Protein AF-0000000074981502 (afdb_homodimer)

Foldseek 3Di:
DAQDVVLVVLLVVCVVCVVVVHFDDLVSQVVSVVSVVCVLAPVVQQKDKDFDPPPPDDDQFWTKIWMFHHDPPDDTQTQEIETEEEQVLPDPVSVVVRVVVQLVVVLVSLVVDVQFKHKYWYYYSQKIFIWMAGSVPRVPDDTHTQGPIDGGCNDPVNVVSVSVVSVVVSVSNVVD/DAQDVVLVVLLVVCVVCVVVVHFPDPVSVVVSVVSVVCVLAPVVQQKDKDFDPPPPDDDQFWTKIWMFHHDPPDDTDTAEIETEEEQVLPDPVSVVVRVVVQLVVVLVSLVVDVQFKHKYWYYYSQKIFIWMAGSVPRVPDDTGTQGPIDGGCNDPVNVVSVSVVSVVSSVSNVVD

Solvent-accessible surface area (backbone atoms only — not comparable to full-atom values): 18872 Å² total; per-residue (Å²): 132,75,75,55,66,32,56,54,21,46,52,52,31,47,51,52,36,44,69,65,71,36,74,65,49,73,43,56,58,35,17,46,49,46,48,53,51,45,67,79,41,33,49,91,78,20,29,38,52,16,58,38,77,67,78,65,78,86,70,94,65,58,52,31,33,38,32,24,43,49,44,71,85,39,82,68,48,64,43,34,40,32,37,36,45,56,52,91,44,66,41,73,65,41,51,52,51,51,50,50,54,52,48,52,52,50,55,54,45,43,75,74,44,86,57,54,54,38,34,37,38,41,31,32,51,47,27,32,32,33,31,38,40,42,46,79,61,44,88,79,45,77,65,47,72,75,38,69,81,39,77,42,58,82,39,66,66,40,43,53,56,50,48,56,54,47,52,53,50,50,57,52,52,74,71,108,133,75,75,57,67,32,56,54,22,46,53,53,30,48,52,51,35,44,69,65,71,36,75,66,50,75,44,55,58,34,16,46,51,47,49,52,50,43,67,79,42,34,49,91,76,21,29,38,53,16,58,39,74,67,78,66,80,88,69,94,67,59,52,31,32,37,33,23,42,48,43,72,84,38,81,68,48,65,41,34,42,33,38,34,43,56,53,92,45,67,42,72,66,42,52,52,51,51,51,50,53,52,48,52,54,50,52,53,45,43,75,75,47,87,56,53,55,37,34,37,37,42,31,30,50,47,27,32,32,33,31,36,42,42,46,80,60,44,88,79,44,75,65,46,73,75,37,68,80,40,77,42,57,83,40,66,67,40,42,52,57,50,48,55,54,45,52,54,49,50,56,54,51,74,71,108

Sequence (352 aa):
MPYPPAILSMAQNMALVEGLNSDPHENEYAMIWNSILTHHFPLHENYGVAPQISKLSSGKDPVIYTVAKVWPGRKEQTFLVAGFKKASEETKMGKESLKRVLREIIEHLFETTDVTKIYGLGGIGLCWTVFRMEKANFRAHEPEILIPWKSNITSARAFNDLSEVVEDMHDLAGQLMPYPPAILSMAQNMALVEGLNSDPHENEYAMIWNSILTHHFPLHENYGVAPQISKLSSGKDPVIYTVAKVWPGRKEQTFLVAGFKKASEETKMGKESLKRVLREIIEHLFETTDVTKIYGLGGIGLCWTVFRMEKANFRAHEPEILIPWKSNITSARAFNDLSEVVEDMHDLAGQL

Structure (mmCIF, N/CA/C/O backbone):
data_AF-0000000074981502-model_v1
#
loop_
_entity.id
_entity.type
_entity.pdbx_description
1 polymer 'Uncharacterized protein'
#
loop_
_atom_site.group_PDB
_atom_site.id
_atom_site.type_symbol
_atom_site.label_atom_id
_atom_site.label_alt_id
_atom_site.label_comp_id
_atom_site.label_asym_id
_atom_site.label_entity_id
_atom_site.label_seq_id
_atom_site.pdbx_PDB_ins_code
_atom_site.Cartn_x
_atom_site.Cartn_y
_atom_site.Cartn_z
_atom_site.occupancy
_atom_site.B_iso_or_equiv
_atom_site.auth_seq_id
_atom_site.auth_comp_id
_atom_site.auth_asym_id
_atom_site.auth_atom_id
_atom_site.pdbx_PDB_model_num
ATOM 1 N N . MET A 1 1 ? 9.141 -0.214 -20.922 1 62.91 1 MET A N 1
ATOM 2 C CA . MET A 1 1 ? 9.75 1.037 -20.484 1 62.91 1 MET A CA 1
ATOM 3 C C . MET A 1 1 ? 10.234 0.936 -19.047 1 62.91 1 MET A C 1
ATOM 5 O O . MET A 1 1 ? 9.695 0.151 -18.266 1 62.91 1 MET A O 1
ATOM 9 N N . PRO A 1 2 ? 11.375 1.667 -18.672 1 84.75 2 PRO A N 1
ATOM 10 C CA . PRO A 1 2 ? 11.992 1.763 -17.344 1 84.75 2 PRO A CA 1
ATOM 11 C C . PRO A 1 2 ? 11.023 2.271 -16.281 1 84.75 2 PRO A C 1
ATOM 13 O O . PRO A 1 2 ? 9.961 2.803 -16.625 1 84.75 2 PRO A O 1
ATOM 16 N N . TYR A 1 3 ? 11.203 1.835 -15.102 1 92.31 3 TYR A N 1
ATOM 17 C CA . TYR A 1 3 ? 10.438 2.332 -13.961 1 92.31 3 TYR A CA 1
ATOM 18 C C . TYR A 1 3 ? 10.375 3.855 -13.977 1 92.31 3 TYR A C 1
ATOM 20 O O . TYR A 1 3 ? 11.289 4.52 -14.461 1 92.31 3 TYR A O 1
ATOM 28 N N . PRO A 1 4 ? 9.211 4.402 -13.594 1 92.31 4 PRO A N 1
ATOM 29 C CA . PRO A 1 4 ? 9.164 5.852 -13.375 1 92.31 4 PRO A CA 1
ATOM 30 C C . PRO A 1 4 ? 10.312 6.352 -12.5 1 92.31 4 PRO A C 1
ATOM 32 O O . PRO A 1 4 ? 10.805 5.617 -11.641 1 92.31 4 PRO A O 1
ATOM 35 N N . PRO A 1 5 ? 10.711 7.594 -12.68 1 92.19 5 PRO A N 1
ATOM 36 C CA . PRO A 1 5 ? 11.828 8.164 -11.922 1 92.19 5 PRO A CA 1
ATOM 37 C C . PRO A 1 5 ? 11.641 8.055 -10.414 1 92.19 5 PRO A C 1
ATOM 39 O O . PRO A 1 5 ? 12.609 7.879 -9.672 1 92.19 5 PRO A O 1
ATOM 42 N N . ALA A 1 6 ? 10.445 8.141 -9.969 1 92.5 6 ALA A N 1
ATOM 43 C CA . ALA A 1 6 ? 10.172 8.086 -8.539 1 92.5 6 ALA A CA 1
ATOM 44 C C . ALA A 1 6 ? 10.68 6.773 -7.938 1 92.5 6 ALA A C 1
ATOM 46 O O . ALA A 1 6 ? 11.289 6.766 -6.867 1 92.5 6 ALA A O 1
ATOM 47 N N . ILE A 1 7 ? 10.438 5.652 -8.625 1 94.69 7 ILE A N 1
ATOM 48 C CA . ILE A 1 7 ? 10.852 4.344 -8.141 1 94.69 7 ILE A CA 1
ATOM 49 C C . ILE A 1 7 ? 12.375 4.266 -8.117 1 94.69 7 ILE A C 1
ATOM 51 O O . ILE A 1 7 ? 12.969 3.766 -7.152 1 94.69 7 ILE A O 1
ATOM 55 N N . LEU A 1 8 ? 12.977 4.773 -9.156 1 93.5 8 LEU A N 1
ATOM 56 C CA . LEU A 1 8 ? 14.438 4.781 -9.227 1 93.5 8 LEU A CA 1
ATOM 57 C C . LEU A 1 8 ? 15.031 5.637 -8.109 1 93.5 8 LEU A C 1
ATOM 59 O O . LEU A 1 8 ? 16.031 5.254 -7.496 1 93.5 8 LEU A O 1
ATOM 63 N N . SER A 1 9 ? 14.422 6.734 -7.867 1 92.5 9 SER A N 1
ATOM 64 C CA . SER A 1 9 ? 14.867 7.605 -6.785 1 92.5 9 SER A CA 1
ATOM 65 C C . SER A 1 9 ? 14.727 6.918 -5.43 1 92.5 9 SER A C 1
ATOM 67 O O . SER A 1 9 ? 15.609 7.027 -4.582 1 92.5 9 SER A O 1
ATOM 69 N N . MET A 1 10 ? 13.625 6.246 -5.176 1 91.38 10 MET A N 1
ATOM 70 C CA . MET A 1 10 ? 13.422 5.508 -3.934 1 91.38 10 MET A CA 1
ATOM 71 C C . MET A 1 10 ? 14.539 4.484 -3.725 1 91.38 10 MET A C 1
ATOM 73 O O . MET A 1 10 ? 15.062 4.348 -2.615 1 91.38 10 MET A O 1
ATOM 77 N N . ALA A 1 11 ? 14.836 3.801 -4.777 1 89.88 11 ALA A N 1
ATOM 78 C CA . ALA A 1 11 ? 15.891 2.797 -4.711 1 89.88 11 ALA A CA 1
ATOM 79 C C . ALA A 1 11 ? 17.234 3.438 -4.367 1 89.88 11 ALA A C 1
ATOM 81 O O . ALA A 1 11 ? 17.984 2.916 -3.537 1 89.88 11 ALA A O 1
ATOM 82 N N . GLN A 1 12 ? 17.5 4.488 -5.039 1 87.88 12 GLN A N 1
ATOM 83 C CA . GLN A 1 12 ? 18.734 5.219 -4.781 1 87.88 12 GLN A CA 1
ATOM 84 C C . GLN A 1 12 ? 18.812 5.695 -3.334 1 87.88 12 GLN A C 1
ATOM 86 O O . GLN A 1 12 ? 19.844 5.574 -2.684 1 87.88 12 GLN A O 1
ATOM 91 N N . ASN A 1 13 ? 17.719 6.254 -2.859 1 85.44 13 ASN A N 1
ATOM 92 C CA . ASN A 1 13 ? 17.656 6.754 -1.49 1 85.44 13 ASN A CA 1
ATOM 93 C C . ASN A 1 13 ? 17.828 5.629 -0.473 1 85.44 13 ASN A C 1
ATOM 95 O O . ASN A 1 13 ? 18.453 5.82 0.572 1 85.44 13 ASN A O 1
ATOM 99 N N . MET A 1 14 ? 17.234 4.496 -0.782 1 82.38 14 MET A N 1
ATOM 100 C CA . MET A 1 14 ? 17.375 3.334 0.088 1 82.38 14 MET A CA 1
ATOM 101 C C . MET A 1 14 ? 18.844 2.912 0.203 1 82.38 14 MET A C 1
ATOM 103 O O . MET A 1 14 ? 19.312 2.568 1.29 1 82.38 14 MET A O 1
ATOM 107 N N . ALA A 1 15 ? 19.469 2.924 -0.886 1 76.06 15 ALA A N 1
ATOM 108 C CA . ALA A 1 15 ? 20.891 2.561 -0.91 1 76.06 15 ALA A CA 1
ATOM 109 C C . ALA A 1 15 ? 21.719 3.533 -0.078 1 76.06 15 ALA A C 1
ATOM 111 O O . ALA A 1 15 ? 22.672 3.129 0.587 1 76.06 15 ALA A O 1
ATOM 112 N N . LEU A 1 16 ? 21.344 4.719 -0.16 1 73.06 16 LEU A N 1
ATOM 113 C CA . LEU A 1 16 ? 22.047 5.746 0.596 1 73.06 16 LEU A CA 1
ATOM 114 C C . LEU A 1 16 ? 21.875 5.539 2.096 1 73.06 16 LEU A C 1
ATOM 116 O O . LEU A 1 16 ? 22.828 5.672 2.865 1 73.06 16 LEU A O 1
ATOM 120 N N . VAL A 1 17 ? 20.656 5.234 2.436 1 67.5 17 VAL A N 1
ATOM 121 C CA . VAL A 1 17 ? 20.359 5.031 3.85 1 67.5 17 VAL A CA 1
ATOM 122 C C . VAL A 1 17 ? 21.062 3.773 4.355 1 67.5 17 VAL A C 1
ATOM 124 O O . VAL A 1 17 ? 21.625 3.764 5.457 1 67.5 17 VAL A O 1
ATOM 127 N N . GLU A 1 18 ? 20.969 2.764 3.604 1 65.94 18 GLU A N 1
ATOM 128 C CA . GLU A 1 18 ? 21.656 1.521 3.959 1 65.94 18 GLU A CA 1
ATOM 129 C C . GLU A 1 18 ? 23.156 1.73 4.074 1 65.94 18 GLU A C 1
ATOM 131 O O . GLU A 1 18 ? 23.812 1.136 4.938 1 65.94 18 GLU A O 1
ATOM 136 N N . GLY A 1 19 ? 23.641 2.525 3.178 1 59.31 19 GLY A N 1
ATOM 137 C CA . GLY A 1 19 ? 25.062 2.826 3.213 1 59.31 19 GLY A CA 1
ATOM 138 C C . GLY A 1 19 ? 25.484 3.576 4.465 1 59.31 19 GLY A C 1
ATOM 139 O O . GLY A 1 19 ? 26.641 3.484 4.891 1 59.31 19 GLY A O 1
ATOM 140 N N . LEU A 1 20 ? 24.594 4.316 4.918 1 55.66 20 LEU A N 1
ATOM 141 C CA . LEU A 1 20 ? 24.922 5.07 6.125 1 55.66 20 LEU A CA 1
ATOM 142 C C . LEU A 1 20 ? 24.688 4.227 7.375 1 55.66 20 LEU A C 1
ATOM 144 O O . LEU A 1 20 ? 24.688 4.75 8.492 1 55.66 20 LEU A O 1
ATOM 148 N N . ASN A 1 21 ? 24.672 3.016 7.105 1 51.22 21 ASN A N 1
ATOM 149 C CA . ASN A 1 21 ? 24.5 2.031 8.172 1 51.22 21 ASN A CA 1
ATOM 150 C C . ASN A 1 21 ? 23.219 2.281 8.977 1 51.22 21 ASN A C 1
ATOM 152 O O . ASN A 1 21 ? 23.203 2.07 10.188 1 51.22 21 ASN A O 1
ATOM 156 N N . SER A 1 22 ? 22.469 3.043 8.289 1 55.28 22 SER A N 1
ATOM 157 C CA . SER A 1 22 ? 21.172 3.193 8.93 1 55.28 22 SER A CA 1
ATOM 158 C C . SER A 1 22 ? 20.141 2.219 8.344 1 55.28 22 SER A C 1
ATOM 160 O O . SER A 1 22 ? 20.188 1.908 7.152 1 55.28 22 SER A O 1
ATOM 162 N N . ASP A 1 23 ? 19.719 1.315 9.109 1 55.53 23 ASP A N 1
ATOM 163 C CA . ASP A 1 23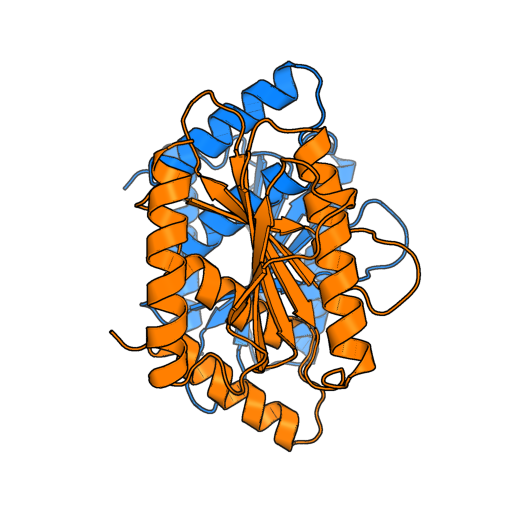 ? 18.703 0.36 8.672 1 55.53 23 ASP A CA 1
ATOM 164 C C . ASP A 1 23 ? 17.469 1.078 8.133 1 55.53 23 ASP A C 1
ATOM 166 O O . ASP A 1 23 ? 16.859 1.876 8.836 1 55.53 23 ASP A O 1
ATOM 170 N N . PRO A 1 24 ? 17.531 0.958 6.703 1 54 24 PRO A N 1
ATOM 171 C CA . PRO A 1 24 ? 16.266 1.547 6.266 1 54 24 PRO A CA 1
ATOM 172 C C . PRO A 1 24 ? 15.07 1.044 7.078 1 54 24 PRO A C 1
ATOM 174 O O . PRO A 1 24 ? 15.031 -0.13 7.457 1 54 24 PRO A O 1
ATOM 177 N N . HIS A 1 25 ? 14.281 1.953 7.473 1 61.28 25 HIS A N 1
ATOM 178 C CA . HIS A 1 25 ? 13.062 1.618 8.211 1 61.28 25 HIS A CA 1
ATOM 179 C C . HIS A 1 25 ? 12.094 0.829 7.336 1 61.28 25 HIS A C 1
ATOM 181 O O . HIS A 1 25 ? 12.18 0.872 6.105 1 61.28 25 HIS A O 1
ATOM 187 N N . GLU A 1 26 ? 11.5 -0.14 7.867 1 63 26 GLU A N 1
ATOM 188 C CA . GLU A 1 26 ? 10.445 -0.939 7.254 1 63 26 GLU A CA 1
ATOM 189 C C . GLU A 1 26 ? 9.602 -0.1 6.301 1 63 26 GLU A C 1
ATOM 191 O O . GLU A 1 26 ? 9.188 -0.581 5.242 1 63 26 GLU A O 1
ATOM 196 N N . ASN A 1 27 ? 9.719 1.207 6.504 1 65.5 27 ASN A N 1
ATOM 197 C CA . ASN A 1 27 ? 8.875 2.102 5.723 1 65.5 27 ASN A CA 1
ATOM 198 C C . ASN A 1 27 ? 9.422 2.316 4.316 1 65.5 27 ASN A C 1
ATOM 200 O O . ASN A 1 27 ? 8.664 2.385 3.35 1 65.5 27 ASN A O 1
ATOM 204 N N . GLU A 1 28 ? 10.742 2.293 4.215 1 72.12 28 GLU A N 1
ATOM 205 C CA . GLU A 1 28 ? 11.352 2.592 2.922 1 72.12 28 GLU A CA 1
ATOM 206 C C . GLU A 1 28 ? 11.156 1.439 1.941 1 72.12 28 GLU A C 1
ATOM 208 O O . GLU A 1 28 ? 10.812 1.658 0.779 1 72.12 28 GLU A O 1
ATOM 213 N N . TYR A 1 29 ? 11.289 0.277 2.486 1 78.5 29 TYR A N 1
ATOM 214 C CA . TYR A 1 29 ? 11.117 -0.846 1.572 1 78.5 29 TYR A CA 1
ATOM 215 C C . TYR A 1 29 ? 9.641 -1.043 1.226 1 78.5 29 TYR A C 1
ATOM 217 O O . TYR A 1 29 ? 9.305 -1.388 0.091 1 78.5 29 TYR A O 1
ATOM 225 N N . ALA A 1 30 ? 8.797 -0.767 2.131 1 84.75 30 ALA A N 1
ATOM 226 C CA . ALA A 1 30 ? 7.371 -0.888 1.853 1 84.75 30 ALA A CA 1
ATOM 227 C C . ALA A 1 30 ? 6.934 0.11 0.785 1 84.75 30 ALA A C 1
ATOM 229 O O . ALA A 1 30 ? 6.098 -0.207 -0.065 1 84.75 30 ALA A O 1
ATOM 230 N N . MET A 1 31 ? 7.555 1.243 0.792 1 90.31 31 MET A N 1
ATOM 231 C CA . MET A 1 31 ? 7.207 2.291 -0.165 1 90.31 31 MET A CA 1
ATOM 232 C C . MET A 1 31 ? 7.59 1.881 -1.582 1 90.31 31 MET A C 1
ATOM 234 O O . MET A 1 31 ? 6.781 1.992 -2.506 1 90.31 31 MET A O 1
ATOM 238 N N . ILE A 1 32 ? 8.82 1.416 -1.726 1 91.62 32 ILE A N 1
ATOM 239 C CA . ILE A 1 32 ? 9.297 1.067 -3.061 1 91.62 32 ILE A CA 1
ATOM 240 C C . ILE A 1 32 ? 8.5 -0.116 -3.6 1 91.62 32 ILE A C 1
ATOM 242 O O . ILE A 1 32 ? 8.125 -0.136 -4.773 1 91.62 32 ILE A O 1
ATOM 246 N N . TRP A 1 33 ? 8.172 -1.038 -2.799 1 92.62 33 TRP A N 1
ATOM 247 C CA . TRP A 1 33 ? 7.469 -2.229 -3.268 1 92.62 33 TRP A CA 1
ATOM 248 C C . TRP A 1 33 ? 6.004 -1.919 -3.564 1 92.62 33 TRP A C 1
ATOM 250 O O . TRP A 1 33 ? 5.438 -2.432 -4.531 1 92.62 33 TRP A O 1
ATOM 260 N N . ASN A 1 34 ? 5.348 -1.1 -2.721 1 94 34 ASN A N 1
ATOM 261 C CA . ASN A 1 34 ? 4.02 -0.618 -3.084 1 94 34 ASN A CA 1
ATOM 262 C C . ASN A 1 34 ? 4.031 0.092 -4.434 1 94 34 ASN A C 1
ATOM 264 O O . ASN A 1 34 ? 3.121 -0.094 -5.246 1 94 34 ASN A O 1
ATOM 268 N N . SER A 1 35 ? 5.043 0.872 -4.668 1 95.81 35 SER A N 1
ATOM 269 C CA . SER A 1 35 ? 5.191 1.615 -5.914 1 95.81 35 SER A CA 1
ATOM 270 C C . SER A 1 35 ? 5.363 0.674 -7.102 1 95.81 35 SER A C 1
ATOM 272 O O . SER A 1 35 ? 4.742 0.867 -8.148 1 95.81 35 SER A O 1
ATOM 274 N N . ILE A 1 36 ? 6.191 -0.318 -6.918 1 96.5 36 ILE A N 1
ATOM 275 C CA . ILE A 1 36 ? 6.438 -1.287 -7.977 1 96.5 36 ILE A CA 1
ATOM 276 C C . ILE A 1 36 ? 5.148 -2.033 -8.305 1 96.5 36 ILE A C 1
ATOM 278 O O . ILE A 1 36 ? 4.785 -2.178 -9.477 1 96.5 36 ILE A O 1
ATOM 282 N N . LEU A 1 37 ? 4.438 -2.475 -7.305 1 96.88 37 LEU A N 1
ATOM 283 C CA . LEU A 1 37 ? 3.205 -3.229 -7.508 1 96.88 37 LEU A CA 1
ATOM 284 C C . LEU A 1 37 ? 2.145 -2.363 -8.18 1 96.88 37 LEU A C 1
ATOM 286 O O . LEU A 1 37 ? 1.497 -2.799 -9.141 1 96.88 37 LEU A O 1
ATOM 290 N N . THR A 1 38 ? 2 -1.142 -7.742 1 96.38 38 THR A N 1
ATOM 291 C CA . THR A 1 38 ? 0.961 -0.28 -8.297 1 96.38 38 THR A CA 1
ATOM 292 C C . THR A 1 38 ? 1.33 0.175 -9.703 1 96.38 38 THR A C 1
ATOM 294 O O . THR A 1 38 ? 0.456 0.537 -10.492 1 96.38 38 THR A O 1
ATOM 297 N N . HIS A 1 39 ? 2.611 0.191 -10.016 1 96.81 39 HIS A N 1
ATOM 298 C CA . HIS A 1 39 ? 3.051 0.485 -11.367 1 96.81 39 HIS A CA 1
ATOM 299 C C . HIS A 1 39 ? 2.67 -0.639 -12.328 1 96.81 39 HIS A C 1
ATOM 301 O O . HIS A 1 39 ? 2.143 -0.383 -13.414 1 96.81 39 HIS A O 1
ATOM 307 N N . HIS A 1 40 ? 2.906 -1.854 -11.898 1 97.5 40 HIS A N 1
ATOM 308 C CA . HIS A 1 40 ? 2.67 -3.006 -12.758 1 97.5 40 HIS A CA 1
ATOM 309 C C . HIS A 1 40 ? 1.196 -3.396 -12.766 1 97.5 40 HIS A C 1
ATOM 311 O O . HIS A 1 40 ? 0.722 -4.031 -13.711 1 97.5 40 HIS A O 1
ATOM 317 N N . PHE A 1 41 ? 0.436 -3.059 -11.734 1 97.06 41 PHE A N 1
ATOM 318 C CA . PHE A 1 41 ? -0.979 -3.379 -11.586 1 97.06 41 PHE A CA 1
ATOM 319 C C . PHE A 1 41 ? -1.787 -2.131 -11.258 1 97.06 41 PHE A C 1
ATOM 321 O O . PHE A 1 41 ? -2.252 -1.969 -10.125 1 97.06 41 PHE A O 1
ATOM 328 N N . PRO A 1 42 ? -1.987 -1.322 -12.234 1 95.62 42 PRO A N 1
ATOM 329 C CA . PRO A 1 42 ? -2.557 0.007 -12 1 95.62 42 PRO A CA 1
ATOM 330 C C . PRO A 1 42 ? -4.074 -0.024 -11.82 1 95.62 42 PRO A C 1
ATOM 332 O O . PRO A 1 42 ? -4.738 -0.94 -12.305 1 95.62 42 PRO A O 1
ATOM 335 N N . LEU A 1 43 ? -4.582 0.962 -11.242 1 93.5 43 LEU A N 1
ATOM 336 C CA . LEU A 1 43 ? -5.996 1.123 -10.93 1 93.5 43 LEU A CA 1
ATOM 337 C C . LEU A 1 43 ? -6.828 1.199 -12.203 1 93.5 43 LEU A C 1
ATOM 339 O O . LEU A 1 43 ? -7.941 0.671 -12.258 1 93.5 43 LEU A O 1
ATOM 343 N N . HIS A 1 44 ? -6.289 1.885 -13.188 1 92.88 44 HIS A N 1
ATOM 344 C CA . HIS A 1 44 ? -7.074 2.102 -14.398 1 92.88 44 HIS A CA 1
ATOM 345 C C . HIS A 1 44 ? -7.289 0.795 -15.156 1 92.88 44 HIS A C 1
ATOM 347 O O . HIS A 1 44 ? -8.117 0.728 -16.062 1 92.88 44 HIS A O 1
ATOM 353 N N . GLU A 1 45 ? -6.547 -0.225 -14.852 1 94.5 45 GLU A N 1
ATOM 354 C CA . GLU A 1 45 ? -6.762 -1.556 -15.414 1 94.5 45 GLU A CA 1
ATOM 355 C C . GLU A 1 45 ? -7.523 -2.449 -14.438 1 94.5 45 GLU A C 1
ATOM 357 O O . GLU A 1 45 ? -7.52 -3.674 -14.578 1 94.5 45 GLU A O 1
ATOM 362 N N . ASN A 1 46 ? -8.086 -1.877 -13.344 1 94.12 46 ASN A N 1
ATOM 363 C CA . ASN A 1 46 ? -8.984 -2.514 -12.391 1 94.12 46 ASN A CA 1
ATOM 364 C C . ASN A 1 46 ? -8.242 -3.471 -11.461 1 94.12 46 ASN A C 1
ATOM 366 O O . ASN A 1 46 ? -8.727 -4.566 -11.172 1 94.12 46 ASN A O 1
ATOM 370 N N . TYR A 1 47 ? -7.074 -3.064 -11.102 1 95.81 47 TYR A N 1
ATOM 371 C CA . TYR A 1 47 ? -6.355 -3.836 -10.094 1 95.81 47 TYR A CA 1
ATOM 372 C C . TYR A 1 47 ? -6.426 -3.154 -8.734 1 95.81 47 TYR A C 1
ATOM 374 O O . TYR A 1 47 ? -6.59 -1.935 -8.648 1 95.81 47 TYR A O 1
ATOM 382 N N . GLY A 1 48 ? -6.414 -3.965 -7.719 1 94.06 48 GLY A N 1
ATOM 383 C CA . GLY A 1 48 ? -6.25 -3.516 -6.348 1 94.06 48 GLY A CA 1
ATOM 384 C C . GLY A 1 48 ? -5.031 -4.113 -5.664 1 94.06 48 GLY A C 1
ATOM 385 O O . GLY A 1 48 ? -4.75 -5.301 -5.82 1 94.06 48 GLY A O 1
ATOM 386 N N . VAL A 1 49 ? -4.25 -3.248 -5.004 1 94.81 49 VAL A N 1
ATOM 387 C CA . VAL A 1 49 ? -3.1 -3.654 -4.207 1 94.81 49 VAL A CA 1
ATOM 388 C C . VAL A 1 49 ? -3.391 -3.422 -2.725 1 94.81 49 VAL A C 1
ATOM 390 O O . VAL A 1 49 ? -3.738 -2.309 -2.322 1 94.81 49 VAL A O 1
ATOM 393 N N . ALA A 1 50 ? -3.223 -4.512 -1.915 1 89.25 50 ALA A N 1
ATOM 394 C CA . ALA A 1 50 ? -3.59 -4.402 -0.506 1 89.25 50 ALA A CA 1
ATOM 395 C C . ALA A 1 50 ? -2.457 -4.887 0.395 1 89.25 50 ALA A C 1
ATOM 397 O O . ALA A 1 50 ? -2.062 -6.055 0.335 1 89.25 50 ALA A O 1
ATOM 398 N N . PRO A 1 51 ? -1.953 -3.959 1.228 1 82.81 51 PRO A N 1
ATOM 399 C CA . PRO A 1 51 ? -1.07 -4.477 2.277 1 82.81 51 PRO A CA 1
ATOM 400 C C . PRO A 1 51 ? -1.815 -5.309 3.318 1 82.81 51 PRO A C 1
ATOM 402 O O . PRO A 1 51 ? -2.955 -4.988 3.668 1 82.81 51 PRO A O 1
ATOM 405 N N . GLN A 1 52 ? -1.388 -6.586 3.455 1 71.06 52 GLN A N 1
ATOM 406 C CA . GLN A 1 52 ? -1.955 -7.426 4.504 1 71.06 52 GLN A CA 1
ATOM 407 C C . GLN A 1 52 ? -1.133 -7.34 5.785 1 71.06 52 GLN A C 1
ATOM 409 O O . GLN A 1 52 ? 0.098 -7.41 5.746 1 71.06 52 GLN A O 1
ATOM 414 N N . ILE A 1 53 ? -1.499 -6.551 6.688 1 51.12 53 ILE A N 1
ATOM 415 C CA . ILE A 1 53 ? -0.722 -6.465 7.918 1 51.12 53 ILE A CA 1
ATOM 416 C C . ILE A 1 53 ? -0.886 -7.754 8.719 1 51.12 53 ILE A C 1
ATOM 418 O O . ILE A 1 53 ? -1.97 -8.031 9.242 1 51.12 53 ILE A O 1
ATOM 422 N N . SER A 1 54 ? -0.592 -8.781 8.109 1 45.94 54 SER A N 1
ATOM 423 C CA . SER A 1 54 ? -0.767 -10.039 8.836 1 45.94 54 SER A CA 1
ATOM 424 C C . SER A 1 54 ? -0.105 -9.984 10.203 1 45.94 54 SER A C 1
ATOM 426 O O . SER A 1 54 ? 0.979 -9.422 10.352 1 45.94 54 SER A O 1
ATOM 428 N N . LYS A 1 55 ? -0.999 -9.977 11.312 1 44.78 55 LYS A N 1
ATOM 429 C CA . LYS A 1 55 ? -0.489 -10.32 12.641 1 44.78 55 LYS A CA 1
ATOM 430 C C . LYS A 1 55 ? 0.355 -11.594 12.586 1 44.78 55 LYS A C 1
ATOM 432 O O . LYS A 1 55 ? -0.099 -12.664 12.992 1 44.78 55 LYS A O 1
ATOM 437 N N . LEU A 1 56 ? 0.754 -12.055 11.492 1 39.16 56 LEU A N 1
ATOM 438 C CA . LEU A 1 56 ? 1.445 -13.312 11.766 1 39.16 56 LEU A CA 1
ATOM 439 C C . LEU A 1 56 ? 2.342 -13.18 12.992 1 39.16 56 LEU A C 1
ATOM 441 O O . LEU A 1 56 ? 2.947 -12.133 13.219 1 39.16 56 LEU A O 1
ATOM 445 N N . SER A 1 57 ? 2.043 -13.906 14.039 1 36.25 57 SER A N 1
ATOM 446 C CA . SER A 1 57 ? 2.5 -14.031 15.422 1 36.25 57 SER A CA 1
ATOM 447 C C . SER A 1 57 ? 3.91 -13.477 15.594 1 36.25 57 SER A C 1
ATOM 449 O O . SER A 1 57 ? 4.156 -12.656 16.484 1 36.25 57 SER A O 1
ATOM 451 N N . SER A 1 58 ? 4.863 -14.43 15.68 1 40.41 58 SER A N 1
ATOM 452 C CA . SER A 1 58 ? 6.027 -14.438 16.562 1 40.41 58 SER A CA 1
ATOM 453 C C . SER A 1 58 ? 6.996 -13.32 16.203 1 40.41 58 SER A C 1
ATOM 455 O O . SER A 1 58 ? 7.738 -12.836 17.062 1 40.41 58 SER A O 1
ATOM 457 N N . GLY A 1 59 ? 8.008 -13.547 15.18 1 42.69 59 GLY A N 1
ATOM 458 C CA . GLY A 1 59 ? 9.273 -12.961 14.789 1 42.69 59 GLY A CA 1
ATOM 459 C C . GLY A 1 59 ? 9.133 -11.828 13.789 1 42.69 59 GLY A C 1
ATOM 460 O O . GLY A 1 59 ? 8.023 -11.344 13.555 1 42.69 59 GLY A O 1
ATOM 461 N N . LYS A 1 60 ? 10.18 -11.328 13.18 1 55.53 60 LYS A N 1
ATOM 462 C CA . LYS A 1 60 ? 10.352 -10.281 12.18 1 55.53 60 LYS A CA 1
ATOM 463 C C . LYS A 1 60 ? 9.484 -10.539 10.953 1 55.53 60 LYS A C 1
ATOM 465 O O . LYS A 1 60 ? 9.953 -11.125 9.969 1 55.53 60 LYS A O 1
ATOM 470 N N . ASP A 1 61 ? 8.117 -10.5 10.914 1 70.06 61 ASP A N 1
ATOM 471 C CA . ASP A 1 61 ? 7.211 -10.922 9.852 1 70.06 61 ASP A CA 1
ATOM 472 C C . ASP A 1 61 ? 7.293 -9.969 8.656 1 70.06 61 ASP A C 1
ATOM 474 O O . ASP A 1 61 ? 7.551 -8.773 8.82 1 70.06 61 ASP A O 1
ATOM 478 N N . PRO A 1 62 ? 7.391 -10.656 7.43 1 77.56 62 PRO A N 1
ATOM 479 C CA . PRO A 1 62 ? 7.426 -9.852 6.207 1 77.56 62 PRO A CA 1
ATOM 480 C C . PRO A 1 62 ? 6.184 -8.977 6.035 1 77.56 62 PRO A C 1
ATOM 482 O O . PRO A 1 62 ? 5.141 -9.258 6.637 1 77.56 62 PRO A O 1
ATOM 485 N N . VAL A 1 63 ? 6.383 -7.898 5.402 1 82.44 63 VAL A N 1
ATOM 486 C CA . VAL A 1 63 ? 5.23 -7.133 4.93 1 82.44 63 VAL A CA 1
ATOM 487 C C . VAL A 1 63 ? 4.574 -7.859 3.76 1 82.44 63 VAL A C 1
ATOM 489 O O . VAL A 1 63 ? 5.242 -8.211 2.785 1 82.44 63 VAL A O 1
ATOM 492 N N . ILE A 1 64 ? 3.305 -8.086 3.906 1 88.5 64 ILE A N 1
ATOM 493 C CA . ILE A 1 64 ? 2.607 -8.875 2.895 1 88.5 64 ILE A CA 1
ATOM 494 C C . ILE A 1 64 ? 1.655 -7.977 2.107 1 88.5 64 ILE A C 1
ATOM 496 O O . ILE A 1 64 ? 0.963 -7.137 2.688 1 88.5 64 ILE A O 1
ATOM 500 N N . TYR A 1 65 ? 1.672 -8.156 0.773 1 91.56 65 TYR A N 1
ATOM 501 C CA . TYR A 1 65 ? 0.698 -7.543 -0.124 1 91.56 65 TYR A CA 1
ATOM 502 C C . TYR A 1 65 ? -0.078 -8.602 -0.892 1 91.56 65 TYR A C 1
ATOM 504 O O . TYR A 1 65 ? 0.464 -9.664 -1.223 1 91.56 65 TYR A O 1
ATOM 512 N N . THR A 1 66 ? -1.292 -8.281 -1.158 1 93.06 66 THR A N 1
ATOM 513 C CA . THR A 1 66 ? -2.061 -9.039 -2.141 1 93.06 66 THR A CA 1
ATOM 514 C C . THR A 1 66 ? -2.477 -8.148 -3.307 1 93.06 66 THR A C 1
ATOM 516 O O . THR A 1 66 ? -2.727 -6.953 -3.123 1 93.06 66 THR A O 1
ATOM 519 N N . VAL A 1 67 ? -2.445 -8.711 -4.453 1 95.56 67 VAL A N 1
ATOM 520 C CA . VAL A 1 67 ? -2.93 -8.039 -5.652 1 95.56 67 VAL A CA 1
ATOM 521 C C . VAL A 1 67 ? -4.117 -8.805 -6.23 1 95.56 67 VAL A C 1
ATOM 523 O O . VAL A 1 67 ? -4.062 -10.023 -6.379 1 95.56 67 VAL A O 1
ATOM 526 N N . ALA A 1 68 ? -5.164 -8.102 -6.523 1 93.88 68 ALA A N 1
ATOM 527 C CA . ALA A 1 68 ? -6.391 -8.719 -7.031 1 93.88 68 ALA A CA 1
ATOM 528 C C . ALA A 1 68 ? -6.957 -7.926 -8.203 1 93.88 68 ALA A C 1
ATOM 530 O O . ALA A 1 68 ? -6.691 -6.73 -8.344 1 93.88 68 ALA A O 1
ATOM 531 N N . LYS A 1 69 ? -7.648 -8.617 -9.047 1 93.06 69 LYS A N 1
ATOM 532 C CA . LYS A 1 69 ? -8.5 -7.961 -10.039 1 93.06 69 LYS A CA 1
ATOM 533 C C . LYS A 1 69 ? -9.836 -7.551 -9.43 1 93.06 69 LYS A C 1
ATOM 535 O O . LYS A 1 69 ? -10.438 -8.312 -8.664 1 93.06 69 LYS A O 1
ATOM 540 N N . VAL A 1 70 ? -10.219 -6.379 -9.703 1 91.19 70 VAL A N 1
ATOM 541 C CA . VAL A 1 70 ? -11.43 -5.844 -9.086 1 91.19 70 VAL A CA 1
ATOM 542 C C . VAL A 1 70 ? -12.547 -5.777 -10.125 1 91.19 70 VAL A C 1
ATOM 544 O O . VAL A 1 70 ? -12.375 -5.188 -11.195 1 91.19 70 VAL A O 1
ATOM 547 N N . TRP A 1 71 ? -13.609 -6.453 -9.867 1 87.81 71 TRP A N 1
ATOM 548 C CA . TRP A 1 71 ? -14.82 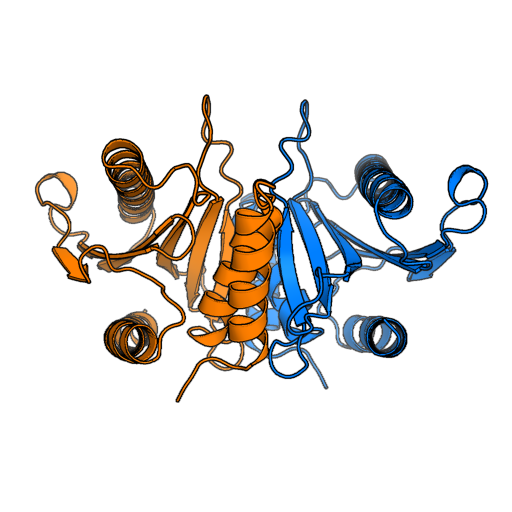-6.402 -10.68 1 87.81 71 TRP A CA 1
ATOM 549 C C . TRP A 1 71 ? -16.016 -5.969 -9.844 1 87.81 71 TRP A C 1
ATOM 551 O O . TRP A 1 71 ? -16.156 -6.367 -8.688 1 87.81 71 TRP A O 1
ATOM 561 N N . PRO A 1 72 ? -16.812 -5.16 -10.484 1 86.06 72 PRO A N 1
ATOM 562 C CA . PRO A 1 72 ? -18.016 -4.773 -9.727 1 86.06 72 PRO A CA 1
ATOM 563 C C . PRO A 1 72 ? -18.875 -5.973 -9.336 1 86.06 72 PRO A C 1
ATOM 565 O O . PRO A 1 72 ? -19.125 -6.852 -10.164 1 86.06 72 PRO A O 1
ATOM 568 N N . GLY A 1 73 ? -19.281 -5.984 -8.086 1 81.62 73 GLY A N 1
ATOM 569 C CA . GLY A 1 73 ? -20.234 -6.973 -7.621 1 81.62 73 GLY A CA 1
ATOM 570 C C . GLY A 1 73 ? -19.625 -8.336 -7.367 1 81.62 73 GLY A C 1
ATOM 571 O O . GLY A 1 73 ? -20.328 -9.312 -7.145 1 81.62 73 GLY A O 1
ATOM 572 N N . ARG A 1 74 ? -18.359 -8.43 -7.527 1 78.06 74 ARG A N 1
ATOM 573 C CA . ARG A 1 74 ? -17.672 -9.703 -7.301 1 78.06 74 ARG A CA 1
ATOM 574 C C . ARG A 1 74 ? -16.609 -9.555 -6.227 1 78.06 74 ARG A C 1
ATOM 576 O O . ARG A 1 74 ? -15.984 -8.5 -6.094 1 78.06 74 ARG A O 1
ATOM 583 N N . LYS A 1 75 ? -16.484 -10.609 -5.508 1 77.31 75 LYS A N 1
ATOM 584 C CA . LYS A 1 75 ? -15.383 -10.625 -4.547 1 77.31 75 LYS A CA 1
ATOM 585 C C . LYS A 1 75 ? -14.039 -10.555 -5.258 1 77.31 75 LYS A C 1
ATOM 587 O O . LYS A 1 75 ? -13.836 -11.188 -6.293 1 77.31 75 LYS A O 1
ATOM 592 N N . GLU A 1 76 ? -13.203 -9.797 -4.703 1 81.12 76 GLU A N 1
ATOM 593 C CA . GLU A 1 76 ? -11.859 -9.656 -5.273 1 81.12 76 GLU A CA 1
ATOM 594 C C . GLU A 1 76 ? -11.125 -10.992 -5.289 1 81.12 76 GLU A C 1
ATOM 596 O O . GLU A 1 76 ? -11.172 -11.742 -4.312 1 81.12 76 GLU A O 1
ATOM 601 N N . GLN A 1 77 ? -10.531 -11.281 -6.383 1 85.31 77 GLN A N 1
ATOM 602 C CA . GLN A 1 77 ? -9.773 -12.516 -6.531 1 85.31 77 GLN A CA 1
ATOM 603 C C . GLN A 1 77 ? -8.273 -12.25 -6.543 1 85.31 77 GLN A C 1
ATOM 605 O O . GLN A 1 77 ? -7.738 -11.719 -7.516 1 85.31 77 GLN A O 1
ATOM 610 N N . THR A 1 78 ? -7.668 -12.688 -5.543 1 92.12 78 THR A N 1
ATOM 611 C CA . THR A 1 78 ? -6.227 -12.5 -5.41 1 92.12 78 THR A CA 1
ATOM 612 C C . THR A 1 78 ? -5.473 -13.453 -6.332 1 92.12 78 THR A C 1
ATOM 614 O O . THR A 1 78 ? -5.742 -14.656 -6.348 1 92.12 78 THR A O 1
ATOM 617 N N . PHE A 1 79 ? -4.594 -12.906 -7.168 1 96.06 79 PHE A N 1
ATOM 618 C CA . PHE A 1 79 ? -3.832 -13.766 -8.062 1 96.06 79 PHE A CA 1
ATOM 619 C C . PHE A 1 79 ? -2.336 -13.602 -7.824 1 96.06 79 PHE A C 1
ATOM 621 O O . PHE A 1 79 ? -1.525 -14.328 -8.414 1 96.06 79 PHE A O 1
ATOM 628 N N . LEU A 1 80 ? -1.94 -12.656 -6.996 1 97.12 80 LEU A N 1
ATOM 629 C CA . LEU A 1 80 ? -0.55 -12.414 -6.625 1 97.12 80 LEU A CA 1
ATOM 630 C C . LEU A 1 80 ? -0.428 -12.117 -5.133 1 97.12 80 LEU A C 1
ATOM 632 O O . LEU A 1 80 ? -1.164 -11.281 -4.602 1 97.12 80 LEU A O 1
ATOM 636 N N . VAL A 1 81 ? 0.418 -12.781 -4.453 1 95.81 81 VAL A N 1
ATOM 637 C CA . VAL A 1 81 ? 0.835 -12.492 -3.086 1 95.81 81 VAL A CA 1
ATOM 638 C C . VAL A 1 81 ? 2.305 -12.086 -3.068 1 95.81 81 VAL A C 1
ATOM 640 O O . VAL A 1 81 ? 3.162 -12.797 -3.596 1 95.81 81 VAL A O 1
ATOM 643 N N . ALA A 1 82 ? 2.559 -10.945 -2.527 1 95.69 82 ALA A N 1
ATOM 644 C CA . ALA A 1 82 ? 3.922 -10.43 -2.457 1 95.69 82 ALA A CA 1
ATOM 645 C C . ALA A 1 82 ? 4.359 -10.227 -1.008 1 95.69 82 ALA A C 1
ATOM 647 O O . ALA A 1 82 ? 3.572 -9.773 -0.175 1 95.69 82 ALA A O 1
ATOM 648 N N . GLY A 1 83 ? 5.523 -10.594 -0.697 1 92.56 83 GLY A N 1
ATOM 649 C CA . GLY A 1 83 ? 6.109 -10.414 0.622 1 92.56 83 GLY A CA 1
ATOM 650 C C . GLY A 1 83 ? 7.492 -9.797 0.58 1 92.56 83 GLY A C 1
ATOM 651 O O . GLY A 1 83 ? 8.297 -10.109 -0.302 1 92.56 83 GLY A O 1
ATOM 652 N N . PHE A 1 84 ? 7.715 -8.953 1.557 1 90.19 84 PHE A N 1
ATOM 653 C CA . PHE A 1 84 ? 8.961 -8.203 1.501 1 90.19 84 PHE A CA 1
ATOM 654 C C . PHE A 1 84 ? 9.609 -8.125 2.881 1 90.19 84 PHE A C 1
ATOM 656 O O . PHE A 1 84 ? 8.914 -7.984 3.889 1 90.19 84 PHE A O 1
ATOM 663 N N . LYS A 1 85 ? 10.867 -8.164 2.924 1 87 85 LYS A N 1
ATOM 664 C CA . LYS A 1 85 ? 11.688 -8.016 4.121 1 87 85 LYS A CA 1
ATOM 665 C C . LYS A 1 85 ? 12.773 -6.965 3.916 1 87 85 LYS A C 1
ATOM 667 O O . LYS A 1 85 ? 13.039 -6.547 2.785 1 87 85 LYS A O 1
ATOM 672 N N . LYS A 1 86 ? 13.383 -6.617 4.984 1 84.19 86 LYS A N 1
ATOM 673 C CA . LYS A 1 86 ? 14.461 -5.637 4.93 1 84.19 86 LYS A CA 1
ATOM 674 C C . LYS A 1 86 ? 15.734 -6.258 4.363 1 84.19 86 LYS A C 1
ATOM 676 O O . LYS A 1 86 ? 15.914 -7.477 4.418 1 84.19 86 LYS A O 1
ATOM 681 N N . ALA A 1 87 ? 16.625 -5.418 3.959 1 85.56 87 ALA A N 1
ATOM 682 C CA . ALA A 1 87 ? 17.859 -5.848 3.305 1 85.56 87 ALA A CA 1
ATOM 683 C C . ALA A 1 87 ? 18.734 -6.664 4.254 1 85.56 87 ALA A C 1
ATOM 685 O O . ALA A 1 87 ? 19.438 -7.578 3.826 1 85.56 87 ALA A O 1
ATOM 686 N N . SER A 1 88 ? 18.672 -6.371 5.516 1 84.06 88 SER A N 1
ATOM 687 C CA . SER A 1 88 ? 19.5 -7.055 6.508 1 84.06 88 SER A CA 1
ATOM 688 C C . SER A 1 88 ? 19.109 -8.523 6.621 1 84.06 88 SER A C 1
ATOM 690 O O . SER A 1 88 ? 19.875 -9.328 7.168 1 84.06 88 SER A O 1
ATOM 692 N N . GLU A 1 89 ? 18 -8.859 6.02 1 87.94 89 GLU A N 1
ATOM 693 C CA . GLU A 1 89 ? 17.531 -10.242 6.098 1 87.94 89 GLU A CA 1
ATOM 694 C C . GLU A 1 89 ? 17.844 -11.008 4.816 1 87.94 89 GLU A C 1
ATOM 696 O O . GLU A 1 89 ? 17.344 -12.117 4.609 1 87.94 89 GLU A O 1
ATOM 701 N N . GLU A 1 90 ? 18.656 -10.414 4.023 1 89.75 90 GLU A N 1
ATOM 702 C CA . GLU A 1 90 ? 19.031 -11.086 2.783 1 89.75 90 GLU A CA 1
ATOM 703 C C . GLU A 1 90 ? 20.031 -12.211 3.047 1 89.75 90 GLU A C 1
ATOM 705 O O . GLU A 1 90 ? 21.219 -12.062 2.768 1 89.75 90 GLU A O 1
ATOM 710 N N . THR A 1 91 ? 19.656 -13.266 3.582 1 93.69 91 THR A N 1
ATOM 711 C CA . THR A 1 91 ? 20.375 -14.508 3.854 1 93.69 91 THR A CA 1
ATOM 712 C C . THR A 1 91 ? 19.625 -15.703 3.277 1 93.69 91 THR A C 1
ATOM 714 O O . THR A 1 91 ? 18.484 -15.578 2.855 1 93.69 91 THR A O 1
ATOM 717 N N . LYS A 1 92 ? 20.344 -16.766 3.242 1 95 92 LYS A N 1
ATOM 718 C CA . LYS A 1 92 ? 19.688 -17.984 2.795 1 95 92 LYS A CA 1
ATOM 719 C C . LYS A 1 92 ? 18.453 -18.281 3.646 1 95 92 LYS A C 1
ATOM 721 O O . LYS A 1 92 ? 17.406 -18.625 3.117 1 95 92 LYS A O 1
ATOM 726 N N . MET A 1 93 ? 18.625 -18.109 4.898 1 94.44 93 MET A N 1
ATOM 727 C CA . MET A 1 93 ? 17.531 -18.375 5.828 1 94.44 93 MET A CA 1
ATOM 728 C C . MET A 1 93 ? 16.391 -17.391 5.625 1 94.44 93 MET A C 1
ATOM 730 O O . MET A 1 93 ? 15.219 -17.766 5.699 1 94.44 93 MET A O 1
ATOM 734 N N . GLY A 1 94 ? 16.75 -16.109 5.387 1 93.5 94 GLY A N 1
ATOM 735 C CA . GLY A 1 94 ? 15.727 -15.102 5.117 1 93.5 94 GLY A CA 1
ATOM 736 C C . GLY A 1 94 ? 14.922 -15.391 3.865 1 93.5 94 GLY A C 1
ATOM 737 O O . GLY A 1 94 ? 13.695 -15.242 3.861 1 93.5 94 GLY A O 1
ATOM 738 N N . LYS A 1 95 ? 15.586 -15.859 2.904 1 96 95 LYS A N 1
ATOM 739 C CA . LYS A 1 95 ? 14.945 -16.188 1.634 1 96 95 LYS A CA 1
ATOM 740 C C . LYS A 1 95 ? 14.016 -17.391 1.781 1 96 95 LYS A C 1
ATOM 742 O O . LYS A 1 95 ? 12.883 -17.359 1.295 1 96 95 LYS A O 1
ATOM 747 N N . GLU A 1 96 ? 14.477 -18.359 2.465 1 94.75 96 GLU A N 1
ATOM 748 C CA . GLU A 1 96 ? 13.664 -19.562 2.682 1 94.75 96 GLU A CA 1
ATOM 749 C C . GLU A 1 96 ? 12.438 -19.25 3.537 1 94.75 96 GLU A C 1
ATOM 751 O O . GLU A 1 96 ? 11.344 -19.734 3.252 1 94.75 96 GLU A O 1
ATOM 756 N N . SER A 1 97 ? 12.688 -18.484 4.543 1 93.56 97 SER A N 1
ATOM 757 C CA . SER A 1 97 ? 11.586 -18.109 5.426 1 93.56 97 SER A CA 1
ATOM 758 C C . SER A 1 97 ? 10.516 -17.312 4.672 1 93.56 97 SER A C 1
ATOM 760 O O . SER A 1 97 ? 9.32 -17.562 4.852 1 93.56 97 SER A O 1
ATOM 762 N N . LEU A 1 98 ? 10.961 -16.375 3.854 1 94.06 98 LEU A N 1
ATOM 763 C CA . LEU A 1 98 ? 10.016 -15.57 3.088 1 94.06 98 LEU A CA 1
ATOM 764 C C . LEU A 1 98 ? 9.211 -16.438 2.129 1 94.06 98 LEU A C 1
ATOM 766 O O . LEU A 1 98 ? 7.988 -16.328 2.055 1 94.06 98 LEU A O 1
ATOM 770 N N . LYS A 1 99 ? 9.844 -17.312 1.451 1 94.69 99 LYS A N 1
ATOM 771 C CA . LYS A 1 99 ? 9.156 -18.203 0.52 1 94.69 99 LYS A CA 1
ATOM 772 C C . LYS A 1 99 ? 8.141 -19.078 1.245 1 94.69 99 LYS A C 1
ATOM 774 O O . LYS A 1 99 ? 7.035 -19.297 0.747 1 94.69 99 LYS A O 1
ATOM 779 N N . ARG A 1 100 ? 8.531 -19.547 2.352 1 93.38 100 ARG A N 1
ATOM 780 C CA . ARG A 1 100 ? 7.641 -20.391 3.141 1 93.38 100 ARG A CA 1
ATOM 781 C C . ARG A 1 100 ? 6.371 -19.641 3.529 1 93.38 100 ARG A C 1
ATOM 783 O O . ARG A 1 100 ? 5.266 -20.172 3.396 1 93.38 100 ARG A O 1
ATOM 790 N N . VAL A 1 101 ? 6.559 -18.438 4.016 1 92.12 101 VAL A N 1
ATOM 791 C CA . VAL A 1 101 ? 5.418 -17.625 4.438 1 92.12 101 VAL A CA 1
ATOM 792 C C . VAL A 1 101 ? 4.492 -17.391 3.246 1 92.12 101 VAL A C 1
ATOM 794 O O . VAL A 1 101 ? 3.273 -17.547 3.359 1 92.12 101 VAL A O 1
ATOM 797 N N . LEU A 1 102 ? 5.07 -17.062 2.102 1 94.31 102 LEU A N 1
ATOM 798 C CA . LEU A 1 102 ? 4.273 -16.797 0.91 1 94.31 102 LEU A CA 1
ATOM 799 C C . LEU A 1 102 ? 3.52 -18.062 0.475 1 94.31 102 LEU A C 1
ATOM 801 O O . LEU A 1 102 ? 2.342 -17.984 0.119 1 94.31 102 LEU A O 1
ATOM 805 N N . ARG A 1 103 ? 4.18 -19.141 0.556 1 94.38 103 ARG A N 1
ATOM 806 C CA . ARG A 1 103 ? 3.551 -20.406 0.197 1 94.38 103 ARG A CA 1
ATOM 807 C C . ARG A 1 103 ? 2.357 -20.688 1.1 1 94.38 103 ARG A C 1
ATOM 809 O O . ARG A 1 103 ? 1.29 -21.078 0.621 1 94.38 103 ARG A O 1
ATOM 816 N N . GLU A 1 104 ? 2.557 -20.516 2.336 1 92.19 104 GLU A N 1
ATOM 817 C CA . GLU A 1 104 ? 1.493 -20.781 3.301 1 92.19 104 GLU A CA 1
ATOM 818 C C . GLU A 1 104 ? 0.275 -19.906 3.029 1 92.19 104 GLU A C 1
ATOM 820 O O . GLU A 1 104 ? -0.863 -20.375 3.09 1 92.19 104 GLU A O 1
ATOM 825 N N . ILE A 1 105 ? 0.509 -18.703 2.756 1 91.38 105 ILE A N 1
ATOM 826 C CA . ILE A 1 105 ? -0.585 -17.781 2.473 1 91.38 105 ILE A CA 1
ATOM 827 C C . ILE A 1 105 ? -1.312 -18.219 1.202 1 91.38 105 ILE A C 1
ATOM 829 O O . ILE A 1 105 ? -2.545 -18.234 1.159 1 91.38 105 ILE A O 1
ATOM 833 N N . ILE A 1 106 ? -0.58 -18.594 0.214 1 93.94 106 ILE A N 1
ATOM 834 C CA . ILE A 1 106 ? -1.165 -18.984 -1.061 1 93.94 106 ILE A CA 1
ATOM 835 C C . ILE A 1 106 ? -1.968 -20.281 -0.877 1 93.94 106 ILE A C 1
ATOM 837 O O . ILE A 1 106 ? -3.064 -20.422 -1.425 1 93.94 106 ILE A O 1
ATOM 841 N N . GLU A 1 107 ? -1.451 -21.156 -0.09 1 93.31 107 GLU A N 1
ATOM 842 C CA . GLU A 1 107 ? -2.172 -22.391 0.194 1 93.31 107 GLU A CA 1
ATOM 843 C C . GLU A 1 107 ? -3.514 -22.109 0.861 1 93.31 107 GLU A C 1
ATOM 845 O O . GLU A 1 107 ? -4.527 -22.719 0.516 1 93.31 107 GLU A O 1
ATOM 850 N N . HIS A 1 108 ? -3.469 -21.203 1.759 1 90.06 108 HIS A N 1
ATOM 851 C CA . HIS A 1 108 ? -4.711 -20.812 2.42 1 90.06 108 HIS A CA 1
ATOM 852 C C . HIS A 1 108 ? -5.695 -20.203 1.429 1 90.06 108 HIS A C 1
ATOM 854 O O . HIS A 1 108 ? -6.898 -20.469 1.497 1 90.06 108 HIS A O 1
ATOM 860 N N . LEU A 1 109 ? -5.215 -19.453 0.528 1 89.38 109 LEU A N 1
ATOM 861 C CA . LEU A 1 109 ? -6.066 -18.828 -0.481 1 89.38 109 LEU A CA 1
ATOM 862 C C . LEU A 1 109 ? -6.68 -19.891 -1.398 1 89.38 109 LEU A C 1
ATOM 864 O O . LEU A 1 109 ? -7.848 -19.766 -1.785 1 89.38 109 LEU A O 1
ATOM 868 N N . PHE A 1 110 ? -5.918 -20.859 -1.703 1 91.31 110 PHE A N 1
ATOM 869 C CA . PHE A 1 110 ? -6.434 -21.938 -2.539 1 91.31 110 PHE A CA 1
ATOM 870 C C . PHE A 1 110 ? -7.605 -22.641 -1.859 1 91.31 110 PHE A C 1
ATOM 872 O O . PHE A 1 110 ? -8.516 -23.125 -2.531 1 91.31 110 PHE A O 1
ATOM 879 N N . GLU A 1 111 ? -7.617 -22.656 -0.602 1 88.94 111 GLU A N 1
ATOM 880 C CA . GLU A 1 111 ? -8.672 -23.328 0.154 1 88.94 111 GLU A CA 1
ATOM 881 C C . GLU A 1 111 ? -9.938 -22.484 0.203 1 88.94 111 GLU A C 1
ATOM 883 O O . GLU A 1 111 ? -11.039 -23.031 0.363 1 88.94 111 GLU A O 1
ATOM 888 N N . THR A 1 112 ? -9.781 -21.188 -0.021 1 82.81 112 THR A N 1
ATOM 889 C CA . THR A 1 112 ? -10.906 -20.312 0.265 1 82.81 112 THR A CA 1
ATOM 890 C C . THR A 1 112 ? -11.391 -19.625 -1.007 1 82.81 112 THR A C 1
ATOM 892 O O . THR A 1 112 ? -12.391 -18.906 -0.987 1 82.81 112 THR A O 1
ATOM 895 N N . THR A 1 113 ? -10.672 -19.844 -2.062 1 83.94 113 THR A N 1
ATOM 896 C CA . THR A 1 113 ? -11.055 -19.188 -3.312 1 83.94 113 THR A CA 1
ATOM 897 C C . THR A 1 113 ? -11.055 -20.188 -4.465 1 83.94 113 THR A C 1
ATOM 899 O O . THR A 1 113 ? -10.602 -21.328 -4.309 1 83.94 113 THR A O 1
ATOM 902 N N . ASP A 1 114 ? -11.516 -19.734 -5.652 1 85.12 114 ASP A N 1
ATOM 903 C CA . ASP A 1 114 ? -11.617 -20.609 -6.805 1 85.12 114 ASP A CA 1
ATOM 904 C C . ASP A 1 114 ? -10.484 -20.359 -7.789 1 85.12 114 ASP A C 1
ATOM 906 O O . ASP A 1 114 ? -10.438 -20.969 -8.867 1 85.12 114 ASP A O 1
ATOM 910 N N . VAL A 1 115 ? -9.602 -19.562 -7.379 1 88.94 115 VAL A N 1
ATOM 911 C CA . VAL A 1 115 ? -8.469 -19.281 -8.258 1 88.94 115 VAL A CA 1
ATOM 912 C C . VAL A 1 115 ? -7.578 -20.516 -8.367 1 88.94 115 VAL A C 1
ATOM 914 O O . VAL A 1 115 ? -7.309 -21.188 -7.367 1 88.94 115 VAL A O 1
ATOM 917 N N . THR A 1 116 ? -7.094 -20.828 -9.562 1 92.5 116 THR A N 1
ATOM 918 C CA . THR A 1 116 ? -6.387 -22.078 -9.781 1 92.5 116 THR A CA 1
ATOM 919 C C . THR A 1 116 ? -4.879 -21.844 -9.812 1 92.5 116 THR A C 1
ATOM 921 O O . THR A 1 116 ? -4.098 -22.797 -9.711 1 92.5 116 THR A O 1
ATOM 924 N N . LYS A 1 117 ? -4.488 -20.625 -10.055 1 95.44 117 LYS A N 1
ATOM 925 C CA . LYS A 1 117 ? -3.08 -20.25 -10.102 1 95.44 117 LYS A CA 1
ATOM 926 C C . LYS A 1 117 ? -2.832 -18.953 -9.328 1 95.44 117 LYS A C 1
ATOM 928 O O . LYS A 1 117 ? -3.59 -18 -9.453 1 95.44 117 LYS A O 1
ATOM 933 N N . ILE A 1 118 ? -1.825 -18.969 -8.5 1 96.44 118 ILE A N 1
ATOM 934 C CA . ILE A 1 118 ? -1.44 -17.766 -7.773 1 96.44 118 ILE A CA 1
ATOM 935 C C . ILE A 1 118 ? 0.073 -17.562 -7.855 1 96.44 118 ILE A C 1
ATOM 937 O O . ILE A 1 118 ? 0.833 -18.531 -7.734 1 96.44 118 ILE A O 1
ATOM 941 N N . TYR A 1 119 ? 0.483 -16.391 -8.125 1 97.94 119 TYR A N 1
ATOM 942 C CA . TYR A 1 119 ? 1.897 -16.031 -8.18 1 97.94 119 TYR A CA 1
ATOM 943 C C . TYR A 1 119 ? 2.395 -15.555 -6.82 1 97.94 119 TYR A C 1
ATOM 945 O O . TYR A 1 119 ? 1.639 -14.945 -6.059 1 97.94 119 TYR A O 1
ATOM 953 N N . GLY A 1 120 ? 3.611 -15.852 -6.52 1 97.69 120 GLY A N 1
ATOM 954 C CA . GLY A 1 120 ? 4.328 -15.297 -5.383 1 97.69 120 GLY A CA 1
ATOM 955 C C . GLY A 1 120 ? 5.496 -14.422 -5.785 1 97.69 120 GLY A C 1
ATOM 956 O O . GLY A 1 120 ? 6.281 -14.781 -6.668 1 97.69 120 GLY A O 1
ATOM 957 N N . LEU A 1 121 ? 5.559 -13.266 -5.266 1 98 121 LEU A N 1
ATOM 958 C CA . LEU A 1 121 ? 6.68 -12.344 -5.438 1 98 121 LEU A CA 1
ATOM 959 C C . LEU A 1 121 ? 7.359 -12.062 -4.102 1 98 121 LEU A C 1
ATOM 961 O O . LEU A 1 121 ? 6.719 -11.57 -3.17 1 98 121 LEU A O 1
ATOM 965 N N . GLY A 1 122 ? 8.609 -12.406 -3.969 1 96.31 122 GLY A N 1
ATOM 966 C CA . GLY A 1 122 ? 9.383 -12.148 -2.762 1 96.31 122 GLY A CA 1
ATOM 967 C C . GLY A 1 122 ? 10.477 -11.117 -2.961 1 96.31 122 GLY A C 1
ATOM 968 O O . GLY A 1 122 ? 11.203 -11.156 -3.955 1 96.31 122 GLY A O 1
ATOM 969 N N . GLY A 1 123 ? 10.5 -10.203 -2.035 1 94.12 123 GLY A N 1
ATOM 970 C CA . GLY A 1 123 ? 11.547 -9.195 -2.045 1 94.12 123 GLY A CA 1
ATOM 971 C C . GLY A 1 123 ? 12.266 -9.062 -0.712 1 94.12 123 GLY A C 1
ATOM 972 O O . GLY A 1 123 ? 11.617 -9.031 0.34 1 94.12 123 GLY A O 1
ATOM 973 N N . ILE A 1 124 ? 13.547 -9.047 -0.723 1 91.62 124 ILE A N 1
ATOM 974 C CA . ILE A 1 124 ? 14.391 -8.703 0.419 1 91.62 124 ILE A CA 1
ATOM 975 C C . ILE A 1 124 ? 15.336 -7.57 0.038 1 91.62 124 ILE A C 1
ATOM 977 O O . ILE A 1 124 ? 16.266 -7.766 -0.751 1 91.62 124 ILE A O 1
ATOM 981 N N . GLY A 1 125 ? 15.047 -6.402 0.673 1 87.44 125 GLY A N 1
ATOM 982 C CA . GLY A 1 125 ? 15.695 -5.246 0.078 1 87.44 125 GLY A CA 1
ATOM 983 C C . GLY A 1 125 ? 15.336 -5.047 -1.384 1 87.44 125 GLY A C 1
ATOM 984 O O . GLY A 1 125 ? 14.164 -4.934 -1.732 1 87.44 125 GLY A O 1
ATOM 985 N N . LEU A 1 126 ? 16.359 -5.102 -2.242 1 91.38 126 LEU A N 1
ATOM 986 C CA . LEU A 1 126 ? 16.109 -4.965 -3.674 1 91.38 126 LEU A CA 1
ATOM 987 C C . LEU A 1 126 ? 16.234 -6.312 -4.375 1 91.38 126 LEU A C 1
ATOM 989 O O . LEU A 1 126 ? 15.992 -6.414 -5.582 1 91.38 126 LEU A O 1
ATOM 993 N N . CYS A 1 127 ? 16.578 -7.355 -3.629 1 94.62 127 CYS A N 1
ATOM 994 C CA . CYS A 1 127 ? 16.594 -8.711 -4.156 1 94.62 127 CYS A CA 1
ATOM 995 C C . CYS A 1 127 ? 15.18 -9.258 -4.305 1 94.62 127 CYS A C 1
ATOM 997 O O . CYS A 1 127 ? 14.305 -8.93 -3.506 1 94.62 127 CYS A O 1
ATOM 999 N N . TRP A 1 128 ? 15.039 -10.086 -5.316 1 96.94 128 TRP A N 1
ATOM 1000 C CA . TRP A 1 128 ? 13.656 -10.469 -5.562 1 96.94 128 TRP A CA 1
ATOM 1001 C C . TRP A 1 128 ? 13.578 -11.812 -6.281 1 96.94 128 TRP A C 1
ATOM 1003 O O . TRP A 1 128 ? 14.578 -12.289 -6.828 1 96.94 128 TRP A O 1
ATOM 1013 N N . THR A 1 129 ? 12.445 -12.445 -6.199 1 98.5 129 THR A N 1
ATOM 1014 C CA . THR A 1 129 ? 12.133 -13.711 -6.855 1 98.5 129 THR A CA 1
ATOM 1015 C C . THR A 1 129 ? 10.648 -13.789 -7.191 1 98.5 129 THR A C 1
ATOM 1017 O O . THR A 1 129 ? 9.836 -13.078 -6.598 1 98.5 129 THR A O 1
ATOM 1020 N N . VAL A 1 130 ? 10.312 -14.594 -8.18 1 98.56 130 VAL A N 1
ATOM 1021 C CA . VAL A 1 130 ? 8.922 -14.844 -8.531 1 98.56 130 VAL A CA 1
ATOM 1022 C C . VAL A 1 130 ? 8.695 -16.344 -8.703 1 98.56 130 VAL A C 1
ATOM 1024 O O . VAL A 1 130 ? 9.523 -17.031 -9.305 1 98.56 130 VAL A O 1
ATOM 1027 N N . PHE A 1 131 ? 7.656 -16.797 -8.188 1 98.06 131 PHE A N 1
ATOM 1028 C CA . PHE A 1 131 ? 7.258 -18.188 -8.406 1 98.06 131 PHE A CA 1
ATOM 1029 C C . PHE A 1 131 ? 5.754 -18.297 -8.609 1 98.06 131 PHE A C 1
ATOM 1031 O O . PHE A 1 131 ? 5.027 -17.312 -8.43 1 98.06 131 PHE A O 1
ATOM 1038 N N . ARG A 1 132 ? 5.332 -19.453 -9.023 1 97.5 132 ARG A N 1
ATOM 1039 C CA . ARG A 1 132 ? 3.916 -19.719 -9.266 1 97.5 132 ARG A CA 1
ATOM 1040 C C . ARG A 1 132 ? 3.48 -21.031 -8.625 1 97.5 132 ARG A C 1
ATOM 1042 O O . ARG A 1 132 ? 4.246 -22 -8.594 1 97.5 132 ARG A O 1
ATOM 1049 N N . MET A 1 133 ? 2.312 -21 -8.102 1 96.62 133 MET A N 1
ATOM 1050 C CA . MET A 1 133 ? 1.699 -22.203 -7.547 1 96.62 133 MET A CA 1
ATOM 1051 C C . MET A 1 133 ? 0.359 -22.484 -8.219 1 96.62 133 MET A C 1
ATOM 1053 O O . MET A 1 133 ? -0.389 -21.562 -8.539 1 96.62 133 MET A O 1
ATOM 1057 N N . GLU A 1 134 ? 0.077 -23.703 -8.359 1 95.5 134 GLU A N 1
ATOM 1058 C CA . GLU A 1 134 ? -1.194 -24.172 -8.906 1 95.5 134 GLU A CA 1
ATOM 1059 C C . GLU A 1 134 ? -2.023 -24.875 -7.84 1 95.5 134 GLU A C 1
ATOM 1061 O O . GLU A 1 134 ? -1.482 -25.609 -7.008 1 95.5 134 GLU A O 1
ATOM 1066 N N . LYS A 1 135 ? -3.205 -24.609 -7.941 1 94.06 135 LYS A N 1
ATOM 1067 C CA . LYS A 1 135 ? -4.113 -25.172 -6.949 1 94.06 135 LYS A CA 1
ATOM 1068 C C . LYS A 1 135 ? -4.113 -26.688 -7.008 1 94.06 135 LYS A C 1
ATOM 1070 O O . LYS A 1 135 ? -4.184 -27.359 -5.973 1 94.06 135 LYS A O 1
ATOM 1075 N N . ALA A 1 136 ? -4.09 -27.156 -8.219 1 89.56 136 ALA A N 1
ATOM 1076 C CA . ALA A 1 136 ? -4.066 -28.609 -8.367 1 89.56 136 ALA A CA 1
ATOM 1077 C C . ALA A 1 136 ? -2.865 -29.219 -7.645 1 89.56 136 ALA A C 1
ATOM 1079 O O . ALA A 1 136 ? -1.718 -28.906 -7.969 1 89.56 136 ALA A O 1
ATOM 1080 N N . ASN A 1 137 ? -3.037 -30.016 -6.562 1 81.62 137 ASN A N 1
ATOM 1081 C CA . ASN A 1 137 ? -2.033 -30.75 -5.797 1 81.62 137 ASN A CA 1
ATOM 1082 C C . ASN A 1 137 ? -0.984 -29.812 -5.207 1 81.62 137 ASN A C 1
ATOM 1084 O O . ASN A 1 137 ? 0.209 -30.109 -5.227 1 81.62 137 ASN A O 1
ATOM 1088 N N . PHE A 1 138 ? -1.423 -28.609 -4.82 1 81.75 138 PHE A N 1
ATOM 1089 C CA . PHE A 1 138 ? -0.492 -27.594 -4.355 1 81.75 138 PHE A CA 1
ATOM 1090 C C . PHE A 1 138 ? 0.249 -28.062 -3.109 1 81.75 138 PHE A C 1
ATOM 1092 O O . PHE A 1 138 ? 1.332 -27.562 -2.799 1 81.75 138 PHE A O 1
ATOM 1099 N N . ARG A 1 139 ? -0.182 -29.016 -2.379 1 80.62 139 ARG A N 1
ATOM 1100 C CA . ARG A 1 139 ? 0.51 -29.5 -1.185 1 80.62 139 ARG A CA 1
ATOM 1101 C C . ARG A 1 139 ? 1.652 -30.438 -1.553 1 80.62 139 ARG A C 1
ATOM 1103 O O . ARG A 1 139 ? 2.623 -30.562 -0.805 1 80.62 139 ARG A O 1
ATOM 1110 N N . ALA A 1 140 ? 1.428 -31.016 -2.703 1 77.69 140 ALA A N 1
ATOM 1111 C CA . ALA A 1 140 ? 2.381 -32.031 -3.115 1 77.69 140 ALA A CA 1
AT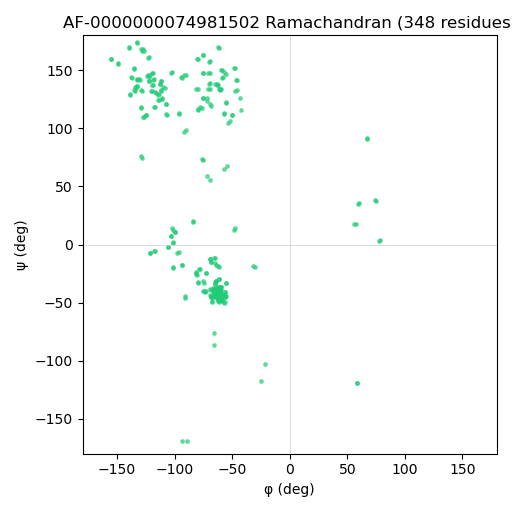OM 1112 C C . ALA A 1 140 ? 3.477 -31.453 -3.996 1 77.69 140 ALA A C 1
ATOM 1114 O O . ALA A 1 140 ? 4.539 -32.062 -4.168 1 77.69 140 ALA A O 1
ATOM 1115 N N . HIS A 1 141 ? 3.188 -30.297 -4.504 1 81.19 141 HIS A N 1
ATOM 1116 C CA . HIS A 1 141 ? 4.113 -29.766 -5.492 1 81.19 141 HIS A CA 1
ATOM 1117 C C . HIS A 1 141 ? 4.832 -28.531 -4.953 1 81.19 141 HIS A C 1
ATOM 1119 O O . HIS A 1 141 ? 4.23 -27.719 -4.246 1 81.19 141 HIS A O 1
ATOM 1125 N N . GLU A 1 142 ? 6.098 -28.562 -5.273 1 88.69 142 GLU A N 1
ATOM 1126 C CA . GLU A 1 142 ? 6.863 -27.344 -5.035 1 88.69 142 GLU A CA 1
ATOM 1127 C C . GLU A 1 142 ? 6.449 -26.234 -5.996 1 88.69 142 GLU A C 1
ATOM 1129 O O . GLU A 1 142 ? 6.055 -26.5 -7.133 1 88.69 142 GLU A O 1
ATOM 1134 N N . PRO A 1 143 ? 6.527 -25.062 -5.523 1 93.88 143 PRO A N 1
ATOM 1135 C CA . PRO A 1 143 ? 6.234 -23.953 -6.43 1 93.88 143 PRO A CA 1
ATOM 1136 C C . PRO A 1 143 ? 7.152 -23.938 -7.648 1 93.88 143 PRO A C 1
ATOM 1138 O O . PRO A 1 143 ? 8.32 -24.328 -7.559 1 93.88 143 PRO A O 1
ATOM 1141 N N . GLU A 1 144 ? 6.625 -23.578 -8.781 1 96.31 144 GLU A N 1
ATOM 1142 C CA . GLU A 1 144 ? 7.434 -23.359 -9.984 1 96.31 144 GLU A CA 1
ATOM 1143 C C . GLU A 1 144 ? 8.18 -22.031 -9.922 1 96.31 144 GLU A C 1
ATOM 1145 O O . GLU A 1 144 ? 7.562 -20.969 -9.938 1 96.31 144 GLU A O 1
ATOM 1150 N N . ILE A 1 145 ? 9.453 -22.094 -9.93 1 97.56 145 ILE A N 1
ATOM 1151 C CA . ILE A 1 145 ? 10.258 -20.875 -9.898 1 97.56 145 ILE A CA 1
ATOM 1152 C C . ILE A 1 145 ? 10.312 -20.266 -11.297 1 97.56 145 ILE A C 1
ATOM 1154 O O . ILE A 1 145 ? 10.859 -20.859 -12.227 1 97.56 145 ILE A O 1
ATOM 1158 N N . LEU A 1 146 ? 9.789 -19.109 -11.477 1 98.06 146 LEU A N 1
ATOM 1159 C CA . LEU A 1 146 ? 9.797 -18.422 -12.758 1 98.06 146 LEU A CA 1
ATOM 1160 C C . LEU A 1 146 ? 11.023 -17.531 -12.883 1 98.06 146 LEU A C 1
ATOM 1162 O O . LEU A 1 146 ? 11.617 -17.422 -13.961 1 98.06 146 LEU A O 1
ATOM 1166 N N . ILE A 1 147 ? 11.312 -16.812 -11.828 1 98.19 147 ILE A N 1
ATOM 1167 C CA . ILE A 1 147 ? 12.508 -15.984 -11.711 1 98.19 147 ILE A CA 1
ATOM 1168 C C . ILE A 1 147 ? 13.25 -16.328 -10.422 1 98.19 147 ILE A C 1
ATOM 1170 O O . ILE A 1 147 ? 12.75 -16.047 -9.328 1 98.19 147 ILE A O 1
ATOM 1174 N N . PRO A 1 148 ? 14.406 -16.969 -10.602 1 97.62 148 PRO A N 1
ATOM 1175 C CA . PRO A 1 148 ? 15.195 -17.172 -9.383 1 97.62 148 PRO A CA 1
ATOM 1176 C C . PRO A 1 148 ? 15.625 -15.859 -8.727 1 97.62 148 PRO A C 1
ATOM 1178 O O . PRO A 1 148 ? 15.43 -14.789 -9.305 1 97.62 148 PRO A O 1
ATOM 1181 N N . TRP A 1 149 ? 16.156 -15.969 -7.512 1 97.5 149 TRP A N 1
ATOM 1182 C CA . TRP A 1 149 ? 16.562 -14.766 -6.789 1 97.5 149 TRP A CA 1
ATOM 1183 C C . TRP A 1 149 ? 17.547 -13.945 -7.621 1 97.5 149 TRP A C 1
ATOM 1185 O O . TRP A 1 149 ? 18.547 -14.477 -8.102 1 97.5 149 TRP A O 1
ATOM 1195 N N . LYS A 1 150 ? 17.203 -12.75 -7.855 1 96.31 150 LYS A N 1
ATOM 1196 C CA . LYS A 1 150 ? 18.047 -11.781 -8.555 1 96.31 150 LYS A CA 1
ATOM 1197 C C . LYS A 1 150 ? 18.281 -10.539 -7.699 1 96.31 150 LYS A C 1
ATOM 1199 O O . LYS A 1 150 ? 17.5 -10.242 -6.793 1 96.31 150 LYS A O 1
ATOM 1204 N N . SER A 1 151 ? 19.375 -9.883 -8.172 1 91.12 151 SER A N 1
ATOM 1205 C CA . SER A 1 151 ? 19.688 -8.672 -7.418 1 91.12 151 SER A CA 1
ATOM 1206 C C . SER A 1 151 ? 19.062 -7.441 -8.062 1 91.12 151 SER A C 1
ATOM 1208 O O . SER A 1 151 ? 18.859 -7.406 -9.281 1 91.12 151 SER A O 1
ATOM 1210 N N . ASN A 1 152 ? 18.625 -6.531 -7.352 1 91.56 152 ASN A N 1
ATOM 1211 C CA . ASN A 1 152 ? 18.234 -5.172 -7.711 1 91.56 152 ASN A CA 1
ATOM 1212 C C . ASN A 1 152 ? 16.984 -5.168 -8.602 1 91.56 152 ASN A C 1
ATOM 1214 O O . ASN A 1 152 ? 17.109 -5.078 -9.828 1 91.56 152 ASN A O 1
ATOM 1218 N N . ILE A 1 153 ? 15.875 -5.102 -8.18 1 93.25 153 ILE A N 1
ATOM 1219 C CA . ILE A 1 153 ? 14.586 -5.16 -8.859 1 93.25 153 ILE A CA 1
ATOM 1220 C C . ILE A 1 153 ? 14.383 -3.898 -9.695 1 93.25 153 ILE A C 1
ATOM 1222 O O . ILE A 1 153 ? 13.516 -3.857 -10.57 1 93.25 153 ILE A O 1
ATOM 1226 N N . THR A 1 154 ? 15.203 -2.855 -9.523 1 92.88 154 THR A N 1
ATOM 1227 C CA . THR A 1 154 ? 14.961 -1.59 -10.211 1 92.88 154 THR A CA 1
ATOM 1228 C C . THR A 1 154 ? 15.875 -1.45 -11.422 1 92.88 154 THR A C 1
ATOM 1230 O O . THR A 1 154 ? 15.844 -0.429 -12.117 1 92.88 154 THR A O 1
ATOM 1233 N N . SER A 1 155 ? 16.688 -2.449 -11.703 1 92.88 155 SER A N 1
ATOM 1234 C CA . SER A 1 155 ? 17.516 -2.43 -12.906 1 92.88 155 SER A CA 1
ATOM 1235 C C . SER A 1 155 ? 16.672 -2.596 -14.164 1 92.88 155 SER A C 1
ATOM 1237 O O . SER A 1 155 ? 15.555 -3.125 -14.102 1 92.88 155 SER A O 1
ATOM 1239 N N . ALA A 1 156 ? 17.203 -2.141 -15.281 1 92.69 156 ALA A N 1
ATOM 1240 C CA . ALA A 1 156 ? 16.516 -2.289 -16.547 1 92.69 156 ALA A CA 1
ATOM 1241 C C . ALA A 1 156 ? 16.25 -3.76 -16.859 1 92.69 156 ALA A C 1
ATOM 1243 O O . ALA A 1 156 ? 15.164 -4.117 -17.344 1 92.69 156 ALA A O 1
ATOM 1244 N N . ARG A 1 157 ? 17.234 -4.562 -16.656 1 93.5 157 ARG A N 1
ATOM 1245 C CA . ARG A 1 157 ? 17.094 -5.992 -16.891 1 93.5 157 ARG A CA 1
ATOM 1246 C C . ARG A 1 157 ? 15.984 -6.59 -16.031 1 93.5 157 ARG A C 1
ATOM 1248 O O . ARG A 1 157 ? 15.156 -7.363 -16.516 1 93.5 157 ARG A O 1
ATOM 1255 N N . ALA A 1 158 ? 16.031 -6.238 -14.742 1 94.38 158 ALA A N 1
ATOM 1256 C CA . ALA A 1 158 ? 15.008 -6.738 -13.82 1 94.38 158 ALA A CA 1
ATOM 1257 C C . ALA A 1 158 ? 13.609 -6.289 -14.242 1 94.38 158 ALA A C 1
ATOM 1259 O O . ALA A 1 158 ? 12.648 -7.055 -14.148 1 94.38 158 ALA A O 1
ATOM 1260 N N . PHE A 1 159 ? 13.523 -5.059 -14.711 1 95.31 159 PHE A N 1
ATOM 1261 C CA . PHE A 1 159 ? 12.242 -4.551 -15.188 1 95.31 159 PHE A CA 1
ATOM 1262 C C . PHE A 1 159 ? 11.711 -5.406 -16.328 1 95.31 159 PHE A C 1
ATOM 1264 O O . PHE A 1 159 ? 10.547 -5.809 -16.312 1 95.31 159 PHE A O 1
ATOM 1271 N N . ASN A 1 160 ? 12.547 -5.664 -17.25 1 95.75 160 ASN A N 1
ATOM 1272 C CA . ASN A 1 160 ? 12.148 -6.469 -18.406 1 95.75 160 ASN A CA 1
ATOM 1273 C C . ASN A 1 160 ? 11.734 -7.879 -17.984 1 95.75 160 ASN A C 1
ATOM 1275 O O . ASN A 1 160 ? 10.711 -8.391 -18.438 1 95.75 160 ASN A O 1
ATOM 1279 N N . ASP A 1 161 ? 12.57 -8.484 -17.156 1 96.25 161 ASP A N 1
ATOM 1280 C CA . ASP A 1 161 ? 12.273 -9.828 -16.672 1 96.25 161 ASP A CA 1
ATOM 1281 C C . ASP A 1 161 ? 10.914 -9.867 -15.969 1 96.25 161 ASP A C 1
ATOM 1283 O O . ASP A 1 161 ? 10.094 -10.75 -16.25 1 96.25 161 ASP A O 1
ATOM 1287 N N . LEU A 1 162 ? 10.688 -8.945 -15.039 1 96.75 162 LEU A N 1
ATOM 1288 C CA . LEU A 1 162 ? 9.438 -8.914 -14.289 1 96.75 162 LEU A CA 1
ATOM 1289 C C . LEU A 1 162 ? 8.258 -8.617 -15.211 1 96.75 162 LEU A C 1
ATOM 1291 O O . LEU A 1 162 ? 7.184 -9.203 -15.055 1 96.75 162 LEU A O 1
ATOM 1295 N N . SER A 1 163 ? 8.469 -7.73 -16.156 1 96.75 163 SER A N 1
ATOM 1296 C CA . SER A 1 163 ? 7.398 -7.344 -17.062 1 96.75 163 SER A CA 1
ATOM 1297 C C . SER A 1 163 ? 6.895 -8.539 -17.859 1 96.75 163 SER A C 1
ATOM 1299 O O . SER A 1 163 ? 5.699 -8.648 -18.141 1 96.75 163 SER A O 1
ATOM 1301 N N . GLU A 1 164 ? 7.781 -9.391 -18.203 1 96.06 164 GLU A N 1
ATOM 1302 C CA . GLU A 1 164 ? 7.383 -10.594 -18.922 1 96.06 164 GLU A CA 1
ATOM 1303 C C . GLU A 1 164 ? 6.461 -11.469 -18.078 1 96.06 164 GLU A C 1
ATOM 1305 O O . GLU A 1 164 ? 5.426 -11.93 -18.562 1 96.06 164 GLU A O 1
ATOM 1310 N N . VAL A 1 165 ? 6.809 -11.656 -16.859 1 97.25 165 VAL A N 1
ATOM 1311 C CA . VAL A 1 165 ? 6 -12.469 -15.961 1 97.25 165 VAL A CA 1
ATOM 1312 C C . VAL A 1 165 ? 4.688 -11.75 -15.656 1 97.25 165 VAL A C 1
ATOM 1314 O O . VAL A 1 165 ? 3.635 -12.383 -15.547 1 97.25 165 VAL A O 1
ATOM 1317 N N . VAL A 1 166 ? 4.734 -10.445 -15.5 1 97.44 166 VAL A N 1
ATOM 1318 C CA . VAL A 1 166 ? 3.561 -9.633 -15.203 1 97.44 166 VAL A CA 1
ATOM 1319 C C . VAL A 1 166 ? 2.557 -9.742 -16.359 1 97.44 166 VAL A C 1
ATOM 1321 O O . VAL A 1 166 ? 1.345 -9.75 -16.125 1 97.44 166 VAL A O 1
ATOM 1324 N N . GLU A 1 167 ? 3.061 -9.805 -17.562 1 96.69 167 GLU A N 1
ATOM 1325 C CA . GLU A 1 167 ? 2.166 -10.008 -18.703 1 96.69 167 GLU A CA 1
ATOM 1326 C C . GLU A 1 167 ? 1.353 -11.289 -18.547 1 96.69 167 GLU A C 1
ATOM 1328 O O . GLU A 1 167 ? 0.148 -11.305 -18.797 1 96.69 167 GLU A O 1
ATOM 1333 N N . ASP A 1 168 ? 2.014 -12.297 -18.125 1 96 168 ASP A N 1
ATOM 1334 C CA . ASP A 1 168 ? 1.322 -13.555 -17.844 1 96 168 ASP A CA 1
ATOM 1335 C C . ASP A 1 168 ? 0.297 -13.383 -16.734 1 96 168 ASP A C 1
ATOM 1337 O O . ASP A 1 168 ? -0.794 -13.953 -16.781 1 96 168 ASP A O 1
ATOM 1341 N N . MET A 1 169 ? 0.643 -12.648 -15.672 1 96.75 169 MET A N 1
ATOM 1342 C CA . MET A 1 169 ? -0.267 -12.383 -14.562 1 96.75 169 MET A CA 1
ATOM 1343 C C . MET A 1 169 ? -1.507 -11.633 -15.039 1 96.75 169 MET A C 1
ATOM 1345 O O . MET A 1 169 ? -2.619 -11.922 -14.594 1 96.75 169 MET A O 1
ATOM 1349 N N . HIS A 1 170 ? -1.235 -10.688 -15.945 1 96.44 170 HIS A N 1
ATOM 1350 C CA . HIS A 1 170 ? -2.354 -9.938 -16.516 1 96.44 170 HIS A CA 1
ATOM 1351 C C . HIS A 1 170 ? -3.307 -10.859 -17.266 1 96.44 170 HIS A C 1
ATOM 1353 O O . HIS A 1 170 ? -4.527 -10.727 -17.156 1 96.44 170 HIS A O 1
ATOM 1359 N N . ASP A 1 171 ? -2.756 -11.75 -18.047 1 94.81 171 ASP A N 1
ATOM 1360 C CA . ASP A 1 171 ? -3.562 -12.703 -18.797 1 94.81 171 ASP A CA 1
ATOM 1361 C C . ASP A 1 171 ? -4.414 -13.562 -17.859 1 94.81 171 ASP A C 1
ATOM 1363 O O . ASP A 1 171 ? -5.609 -13.75 -18.094 1 94.81 171 ASP A O 1
ATOM 1367 N N . LEU A 1 172 ? -3.783 -14.016 -16.812 1 93.81 172 LEU A N 1
ATOM 1368 C CA . LEU A 1 172 ? -4.5 -14.812 -15.828 1 93.81 172 LEU A CA 1
ATOM 1369 C C . LEU A 1 172 ? -5.621 -14.008 -15.188 1 93.81 172 LEU A C 1
ATOM 1371 O O . LEU A 1 172 ? -6.754 -14.484 -15.078 1 93.81 172 LEU A O 1
ATOM 1375 N N . ALA A 1 173 ? -5.297 -12.812 -14.75 1 92.56 173 ALA A N 1
ATOM 1376 C CA . ALA A 1 173 ? -6.262 -11.953 -14.07 1 92.56 173 ALA A CA 1
ATOM 1377 C C . ALA A 1 173 ? -7.453 -11.648 -14.977 1 92.56 173 ALA A C 1
ATOM 1379 O O . ALA A 1 173 ? -8.586 -11.523 -14.5 1 92.56 173 ALA A O 1
ATOM 1380 N N . GLY A 1 174 ? -7.172 -11.484 -16.25 1 88.75 174 GLY A N 1
ATOM 1381 C CA . GLY A 1 174 ? -8.227 -11.203 -17.219 1 88.75 174 GLY A CA 1
ATOM 1382 C C . GLY A 1 174 ? -9.219 -12.336 -17.359 1 88.75 174 GLY A C 1
ATOM 1383 O O . GLY A 1 174 ? -10.336 -12.133 -17.828 1 88.75 174 GLY A O 1
ATOM 1384 N N . GLN A 1 175 ? -8.828 -13.523 -16.906 1 86.25 175 GLN A N 1
ATOM 1385 C CA . GLN A 1 175 ? -9.68 -14.703 -17.031 1 86.25 175 GLN A CA 1
ATOM 1386 C C . GLN A 1 175 ? -10.469 -14.953 -15.75 1 86.25 175 GLN A C 1
ATOM 1388 O O . GLN A 1 175 ? -11.305 -15.859 -15.695 1 86.25 175 GLN A O 1
ATOM 1393 N N . LEU A 1 176 ? -10.203 -14.211 -14.734 1 83.12 176 LEU A N 1
ATOM 1394 C CA . LEU A 1 176 ? -10.883 -14.406 -13.461 1 83.12 176 LEU A CA 1
ATOM 1395 C C . LEU A 1 176 ? -12.25 -13.742 -13.461 1 83.12 176 LEU A C 1
ATOM 1397 O O . LEU A 1 176 ? -13.188 -14.242 -12.828 1 83.12 176 LEU A O 1
ATOM 1401 N N . MET B 1 1 ? -12.508 15.07 -11.406 1 62.75 1 MET B N 1
ATOM 1402 C CA . MET B 1 1 ? -13.164 13.898 -11.977 1 62.75 1 MET B CA 1
ATOM 1403 C C . MET B 1 1 ? -13.367 12.82 -10.914 1 62.75 1 MET B C 1
ATOM 1405 O O . MET B 1 1 ? -12.633 12.773 -9.922 1 62.75 1 MET B O 1
ATOM 1409 N N . PRO B 1 2 ? -14.492 11.953 -11.047 1 83.81 2 PRO B N 1
ATOM 1410 C CA . PRO B 1 2 ? -14.867 10.805 -10.211 1 83.81 2 PRO B CA 1
ATOM 1411 C C . PRO B 1 2 ? -13.758 9.766 -10.102 1 83.81 2 PRO B C 1
ATOM 1413 O O . PRO B 1 2 ? -12.82 9.766 -10.914 1 83.81 2 PRO B O 1
ATOM 1416 N N . TYR B 1 3 ? -13.664 9.125 -9.008 1 92.19 3 TYR B N 1
ATOM 1417 C CA . TYR B 1 3 ? -12.734 8.016 -8.805 1 92.19 3 TYR B CA 1
ATOM 1418 C C . TYR B 1 3 ? -12.789 7.039 -9.969 1 92.19 3 TYR B C 1
ATOM 1420 O O . TYR B 1 3 ? -13.828 6.895 -10.617 1 92.19 3 TYR B O 1
ATOM 1428 N N . PRO B 1 4 ? -11.641 6.52 -10.336 1 92.19 4 PRO B N 1
ATOM 1429 C CA . PRO B 1 4 ? -11.664 5.41 -11.289 1 92.19 4 PRO B CA 1
ATOM 1430 C C . PRO B 1 4 ? -12.672 4.328 -10.914 1 92.19 4 PRO B C 1
ATOM 1432 O O . PRO B 1 4 ? -12.938 4.113 -9.727 1 92.19 4 PRO B O 1
ATOM 1435 N N . PRO B 1 5 ? -13.195 3.619 -11.898 1 92 5 PRO B N 1
ATOM 1436 C CA . PRO B 1 5 ? -14.203 2.586 -11.656 1 92 5 PRO B CA 1
ATOM 1437 C C . PRO B 1 5 ? -13.734 1.531 -10.656 1 92 5 PRO B C 1
ATOM 1439 O O . PRO B 1 5 ? -14.539 1.007 -9.883 1 92 5 PRO B O 1
ATOM 1442 N N . ALA B 1 6 ? -12.492 1.245 -10.656 1 92.31 6 ALA B N 1
ATOM 1443 C CA . ALA B 1 6 ? -11.969 0.223 -9.758 1 92.31 6 ALA B CA 1
ATOM 1444 C C . ALA B 1 6 ? -12.25 0.583 -8.297 1 92.31 6 ALA B C 1
ATOM 1446 O O . ALA B 1 6 ? -12.656 -0.271 -7.508 1 92.31 6 ALA B O 1
ATOM 1447 N N . ILE B 1 7 ? -12.031 1.844 -7.934 1 94.5 7 ILE B N 1
ATOM 1448 C CA . ILE B 1 7 ? -12.25 2.289 -6.562 1 94.5 7 ILE B CA 1
ATOM 1449 C C . ILE B 1 7 ? -13.734 2.193 -6.215 1 94.5 7 ILE B C 1
ATOM 1451 O O . ILE B 1 7 ? -14.094 1.743 -5.125 1 94.5 7 ILE B O 1
ATOM 1455 N N . LEU B 1 8 ? -14.547 2.592 -7.145 1 93.44 8 LEU B N 1
ATOM 1456 C CA . LEU B 1 8 ? -15.992 2.516 -6.934 1 93.44 8 LEU B CA 1
ATOM 1457 C C . LEU B 1 8 ? -16.438 1.066 -6.77 1 93.44 8 LEU B C 1
ATOM 1459 O O . LEU B 1 8 ? -17.281 0.765 -5.914 1 93.44 8 LEU B O 1
ATOM 1463 N N . SER B 1 9 ? -15.883 0.224 -7.559 1 92.44 9 SER B N 1
ATOM 1464 C CA . SER B 1 9 ? -16.203 -1.197 -7.457 1 92.44 9 SER B CA 1
ATOM 1465 C C . SER B 1 9 ? -15.766 -1.761 -6.105 1 92.44 9 SER B C 1
ATOM 1467 O O . SER B 1 9 ? -16.484 -2.553 -5.496 1 92.44 9 SER B O 1
ATOM 1469 N N . MET B 1 10 ? -14.586 -1.418 -5.637 1 91.25 10 MET B N 1
ATOM 1470 C CA . MET B 1 10 ? -14.109 -1.858 -4.328 1 91.25 10 MET B CA 1
ATOM 1471 C C . MET B 1 10 ? -15.086 -1.449 -3.23 1 91.25 10 MET B C 1
ATOM 1473 O O . MET B 1 10 ? -15.383 -2.24 -2.334 1 91.25 10 MET B O 1
ATOM 1477 N N . ALA B 1 11 ? -15.508 -0.228 -3.316 1 89.94 11 ALA B N 1
ATOM 1478 C CA . ALA B 1 11 ? -16.453 0.282 -2.326 1 89.94 11 ALA B CA 1
ATOM 1479 C C . ALA B 1 11 ? -17.75 -0.508 -2.357 1 89.94 11 ALA B C 1
ATOM 1481 O O . ALA B 1 11 ? -18.297 -0.858 -1.309 1 89.94 11 ALA B O 1
ATOM 1482 N N . GLN B 1 12 ? -18.219 -0.711 -3.533 1 88.06 12 GLN B N 1
ATOM 1483 C CA . GLN B 1 12 ? -19.438 -1.485 -3.705 1 88.06 12 GLN B CA 1
ATOM 1484 C C . GLN B 1 12 ? -19.281 -2.895 -3.139 1 88.06 12 GLN B C 1
ATOM 1486 O O . GLN B 1 12 ? -20.188 -3.396 -2.455 1 88.06 12 GLN B O 1
ATOM 1491 N N . ASN B 1 13 ? -18.188 -3.52 -3.447 1 85.69 13 ASN B N 1
ATOM 1492 C CA . ASN B 1 13 ? -17.922 -4.871 -2.979 1 85.69 13 ASN B CA 1
ATOM 1493 C C . ASN B 1 13 ? -17.812 -4.926 -1.457 1 85.69 13 ASN B C 1
ATOM 1495 O O . ASN B 1 13 ? -18.234 -5.902 -0.834 1 85.69 13 ASN B O 1
ATOM 1499 N N . MET B 1 14 ? -17.203 -3.908 -0.899 1 82.31 14 MET B N 1
ATOM 1500 C CA . MET B 1 14 ? -17.078 -3.824 0.554 1 82.31 14 MET B CA 1
ATOM 1501 C C . MET B 1 14 ? -18.453 -3.77 1.207 1 82.31 14 MET B C 1
ATOM 1503 O O . MET B 1 14 ? -18.688 -4.406 2.236 1 82.31 14 MET B O 1
ATOM 1507 N N . ALA B 1 15 ? -19.281 -3.014 0.625 1 75.94 15 ALA B N 1
ATOM 1508 C CA . ALA B 1 15 ? -20.641 -2.885 1.14 1 75.94 15 ALA B CA 1
ATOM 1509 C C . ALA B 1 15 ? -21.391 -4.215 1.075 1 75.94 15 ALA B C 1
ATOM 1511 O O . ALA B 1 15 ? -22.172 -4.543 1.97 1 75.94 15 ALA B O 1
ATOM 1512 N N . LEU B 1 16 ? -21.125 -4.891 0.05 1 73.12 16 LEU B N 1
ATOM 1513 C CA . LEU B 1 16 ? -21.766 -6.195 -0.124 1 73.12 16 LEU B CA 1
ATOM 1514 C C . LEU B 1 16 ? -21.297 -7.176 0.943 1 73.12 16 LEU B C 1
ATOM 1516 O O . LEU B 1 16 ? -22.094 -7.93 1.496 1 73.12 16 LEU B O 1
ATOM 1520 N N . VAL B 1 17 ? -20.016 -7.141 1.177 1 67.62 17 VAL B N 1
ATOM 1521 C CA . VAL B 1 17 ? -19.438 -8.047 2.162 1 67.62 17 VAL B CA 1
ATOM 1522 C C . VAL B 1 17 ? -19.938 -7.68 3.559 1 67.62 17 VAL B C 1
ATOM 1524 O O . VAL B 1 17 ? -20.266 -8.555 4.359 1 67.62 17 VAL B O 1
ATOM 1527 N N . GLU B 1 18 ? -19.922 -6.441 3.826 1 65.44 18 GLU B N 1
ATOM 1528 C CA . GLU B 1 18 ? -20.422 -5.965 5.109 1 65.44 18 GLU B CA 1
ATOM 1529 C C . GLU B 1 18 ? -21.891 -6.332 5.293 1 65.44 18 GLU B C 1
ATOM 1531 O O . GLU B 1 18 ? -22.328 -6.656 6.402 1 65.44 18 GLU B O 1
ATOM 1536 N N . GLY B 1 19 ? -22.594 -6.215 4.207 1 59.34 19 GLY B N 1
ATOM 1537 C CA . GLY B 1 19 ? -24 -6.57 4.258 1 59.34 19 GLY B CA 1
ATOM 1538 C C . GLY B 1 19 ? -24.234 -8.039 4.559 1 59.34 19 GLY B C 1
ATOM 1539 O O . GLY B 1 19 ? -25.266 -8.398 5.113 1 59.34 19 GLY B O 1
ATOM 1540 N N . LEU B 1 20 ? -23.328 -8.773 4.117 1 56.47 20 LEU B N 1
ATOM 1541 C CA . LEU B 1 20 ? -23.484 -10.203 4.367 1 56.47 20 LEU B CA 1
ATOM 1542 C C . LEU B 1 20 ? -22.953 -10.57 5.754 1 56.47 20 LEU B C 1
ATOM 1544 O O . LEU B 1 20 ? -22.797 -11.75 6.07 1 56.47 20 LEU B O 1
ATOM 1548 N N . ASN B 1 21 ? -22.875 -9.57 6.504 1 52.66 21 ASN B N 1
ATOM 1549 C CA . ASN B 1 21 ? -22.438 -9.719 7.891 1 52.66 21 ASN B CA 1
ATOM 1550 C C . ASN B 1 21 ? -21.062 -10.367 7.973 1 52.66 21 ASN B C 1
ATOM 1552 O O . ASN B 1 21 ? -20.781 -11.133 8.906 1 52.66 21 ASN B O 1
ATOM 1556 N N . SER B 1 22 ? -20.5 -10.273 6.82 1 55.81 22 SER B N 1
ATOM 1557 C CA . SER B 1 22 ? -19.109 -10.742 6.879 1 55.81 22 SER B CA 1
ATOM 1558 C C . SER B 1 22 ? -18.141 -9.578 7.07 1 55.81 22 SER B C 1
ATOM 1560 O O . SER B 1 22 ? -18.359 -8.484 6.539 1 55.81 22 SER B O 1
ATOM 1562 N N . ASP B 1 23 ? -17.531 -9.516 8.172 1 55.84 23 ASP B N 1
ATOM 1563 C CA . ASP B 1 23 ? -16.531 -8.484 8.438 1 55.84 23 ASP B CA 1
ATOM 1564 C C . ASP B 1 23 ? -15.492 -8.43 7.332 1 55.84 23 ASP B C 1
ATOM 1566 O O . ASP B 1 23 ? -14.836 -9.43 7.035 1 55.84 23 ASP B O 1
ATOM 1570 N N . PRO B 1 24 ? -15.758 -7.25 6.559 1 55.06 24 PRO B N 1
ATOM 1571 C CA . PRO B 1 24 ? -14.648 -7.203 5.605 1 55.06 24 PRO B CA 1
ATOM 1572 C C . PRO B 1 24 ? -13.289 -7.422 6.273 1 55.06 24 PRO B C 1
ATOM 1574 O O . PRO B 1 24 ? -13.062 -6.945 7.387 1 55.06 24 PRO B O 1
ATOM 1577 N N . HIS B 1 25 ? -12.547 -8.281 5.684 1 61.38 25 HIS B N 1
ATOM 1578 C CA . HIS B 1 25 ? -11.188 -8.523 6.156 1 61.38 25 HIS B CA 1
ATOM 1579 C C . HIS B 1 25 ? -10.32 -7.277 6.02 1 61.38 25 HIS B C 1
ATOM 1581 O O . HIS B 1 25 ? -10.633 -6.383 5.234 1 61.38 25 HIS B O 1
ATOM 1587 N N . GLU B 1 26 ? -9.539 -6.984 6.977 1 63.41 26 GLU B N 1
ATOM 1588 C CA . GLU B 1 26 ? -8.539 -5.918 6.988 1 63.41 26 GLU B CA 1
ATOM 1589 C C . GLU B 1 26 ? -7.992 -5.66 5.59 1 63.41 26 GLU B C 1
ATOM 1591 O O . GLU B 1 26 ? -7.746 -4.512 5.215 1 63.41 26 GLU B O 1
ATOM 1596 N N . ASN B 1 27 ? -8.211 -6.684 4.746 1 65.31 27 ASN B N 1
ATOM 1597 C CA . ASN B 1 27 ? -7.621 -6.59 3.416 1 65.31 27 ASN B CA 1
ATOM 1598 C C . ASN B 1 27 ? -8.453 -5.695 2.498 1 65.31 27 ASN B C 1
ATOM 1600 O O . ASN B 1 27 ? -7.898 -4.938 1.699 1 65.31 27 ASN B O 1
ATOM 1604 N N . GLU B 1 28 ? -9.742 -5.715 2.727 1 72.12 28 GLU B N 1
ATOM 1605 C CA . GLU B 1 28 ? -10.609 -4.988 1.807 1 72.12 28 GLU B CA 1
ATOM 1606 C C . GLU B 1 28 ? -10.508 -3.48 2.02 1 72.12 28 GLU B C 1
ATOM 1608 O O . GLU B 1 28 ? -10.383 -2.719 1.059 1 72.12 28 GLU B O 1
ATOM 1613 N N . TYR B 1 29 ? -10.461 -3.143 3.254 1 78.56 29 TYR B N 1
ATOM 1614 C CA . TYR B 1 29 ? -10.367 -1.702 3.467 1 78.56 29 TYR B CA 1
ATOM 1615 C C . TYR B 1 29 ? -8.969 -1.19 3.16 1 78.56 29 TYR B C 1
ATOM 1617 O O . TYR B 1 29 ? -8.805 -0.078 2.654 1 78.56 29 TYR B O 1
ATOM 1625 N N . ALA B 1 30 ? -7.988 -1.997 3.379 1 85.31 30 ALA B N 1
ATOM 1626 C CA . ALA B 1 30 ? -6.625 -1.584 3.047 1 85.31 30 ALA B CA 1
ATOM 1627 C C . ALA B 1 30 ? -6.465 -1.385 1.542 1 85.31 30 ALA B C 1
ATOM 1629 O O . ALA B 1 30 ? -5.773 -0.464 1.102 1 85.31 30 ALA B O 1
ATOM 1630 N N . MET B 1 31 ? -7.156 -2.174 0.809 1 90.56 31 MET B N 1
ATOM 1631 C CA . MET B 1 31 ? -7.07 -2.096 -0.647 1 90.56 31 MET B CA 1
ATOM 1632 C C . MET B 1 31 ? -7.672 -0.79 -1.157 1 90.56 31 MET B C 1
ATOM 1634 O O . MET B 1 31 ? -7.059 -0.096 -1.971 1 90.56 31 MET B O 1
ATOM 1638 N N . ILE B 1 32 ? -8.867 -0.486 -0.685 1 91.75 32 ILE B N 1
ATOM 1639 C CA . ILE B 1 32 ? -9.539 0.71 -1.173 1 91.75 32 ILE B CA 1
ATOM 1640 C C . ILE B 1 32 ? -8.758 1.953 -0.764 1 91.75 32 ILE B C 1
ATOM 1642 O O . ILE B 1 32 ? -8.594 2.885 -1.558 1 91.75 32 ILE B O 1
ATOM 1646 N N . TRP B 1 33 ? -8.219 1.979 0.384 1 92.88 33 TRP B N 1
ATOM 1647 C CA . TRP B 1 33 ? -7.512 3.166 0.86 1 92.88 33 TRP B CA 1
ATOM 1648 C C . TRP B 1 33 ? -6.156 3.305 0.179 1 92.88 33 TRP B C 1
ATOM 1650 O O . TRP B 1 33 ? -5.727 4.414 -0.149 1 92.88 33 TRP B O 1
ATOM 1660 N N . ASN B 1 34 ? -5.422 2.172 -0.032 1 94.12 34 ASN B N 1
ATOM 1661 C CA . ASN B 1 34 ? -4.227 2.24 -0.862 1 94.12 34 ASN B CA 1
ATOM 1662 C C . ASN B 1 34 ? -4.535 2.795 -2.25 1 94.12 34 ASN B C 1
ATOM 1664 O O . ASN B 1 34 ? -3.773 3.604 -2.783 1 94.12 34 ASN B O 1
ATOM 1668 N N . SER B 1 35 ? -5.637 2.393 -2.807 1 95.81 35 SER B N 1
ATOM 1669 C CA . SER B 1 35 ? -6.066 2.84 -4.129 1 95.81 35 SER B CA 1
ATOM 1670 C C . SER B 1 35 ? -6.367 4.336 -4.137 1 95.81 35 SER B C 1
ATOM 1672 O O . SER B 1 35 ? -5.961 5.051 -5.051 1 95.81 35 SER B O 1
ATOM 1674 N N . ILE B 1 36 ? -7.062 4.77 -3.119 1 96.5 36 ILE B N 1
ATOM 1675 C CA . ILE B 1 36 ? -7.414 6.184 -3.012 1 96.5 36 ILE B CA 1
ATOM 1676 C C . ILE B 1 36 ? -6.145 7.023 -2.885 1 96.5 36 ILE B C 1
ATOM 1678 O O . ILE B 1 36 ? -5.984 8.031 -3.58 1 96.5 36 ILE B O 1
ATOM 1682 N N . LEU B 1 37 ? -5.242 6.609 -2.039 1 96.94 37 LEU B N 1
ATOM 1683 C CA . LEU B 1 37 ? -4.008 7.355 -1.821 1 96.94 37 LEU B CA 1
ATOM 1684 C C . LEU B 1 37 ? -3.158 7.387 -3.088 1 96.94 37 LEU B C 1
ATOM 1686 O O . LEU B 1 37 ? -2.662 8.445 -3.482 1 96.94 37 LEU B O 1
ATOM 1690 N N . THR B 1 38 ? -3.035 6.285 -3.752 1 96.38 38 THR B N 1
ATOM 1691 C CA . THR B 1 38 ? -2.186 6.227 -4.938 1 96.38 38 THR B CA 1
ATOM 1692 C C . THR B 1 38 ? -2.838 6.965 -6.105 1 96.38 38 THR B C 1
ATOM 1694 O O . THR B 1 38 ? -2.15 7.398 -7.031 1 96.38 38 THR B O 1
ATOM 1697 N N . HIS B 1 39 ? -4.148 7.082 -6.09 1 96.75 39 HIS B N 1
ATOM 1698 C CA . HIS B 1 39 ? -4.852 7.883 -7.086 1 96.75 39 HIS B CA 1
ATOM 1699 C C . HIS B 1 39 ? -4.551 9.367 -6.914 1 96.75 39 HIS B C 1
ATOM 1701 O O . HIS B 1 39 ? -4.258 10.062 -7.887 1 96.75 39 HIS B O 1
ATOM 1707 N N . HIS B 1 40 ? -4.598 9.82 -5.676 1 97.5 40 HIS B N 1
ATOM 1708 C CA . HIS B 1 40 ? -4.422 11.242 -5.395 1 97.5 40 HIS B CA 1
ATOM 1709 C C . HIS B 1 40 ? -2.947 11.617 -5.367 1 97.5 40 HIS B C 1
ATOM 1711 O O . HIS B 1 40 ? -2.598 12.781 -5.562 1 97.5 40 HIS B O 1
ATOM 1717 N N . PHE B 1 41 ? -2.049 10.672 -5.109 1 97.06 41 PHE B N 1
ATOM 1718 C CA . PHE B 1 41 ? -0.609 10.891 -5.027 1 97.06 41 PHE B CA 1
ATOM 1719 C C . PHE B 1 41 ? 0.138 9.891 -5.906 1 97.06 41 PHE B C 1
ATOM 1721 O O . PHE B 1 41 ? 0.777 8.969 -5.398 1 97.06 41 PHE B O 1
ATOM 1728 N N . PRO B 1 42 ? 0.1 10.133 -7.164 1 95.69 42 PRO B N 1
ATOM 1729 C CA . PRO B 1 42 ? 0.591 9.141 -8.125 1 95.69 42 PRO B CA 1
ATOM 1730 C C . PRO B 1 42 ? 2.111 9.156 -8.266 1 95.69 42 PRO B C 1
ATOM 1732 O O . PRO B 1 42 ? 2.75 10.18 -7.996 1 95.69 42 PRO B O 1
ATOM 1735 N N . LEU B 1 43 ? 2.643 8.117 -8.742 1 93.75 43 LEU B N 1
ATOM 1736 C CA . LEU B 1 43 ? 4.074 7.895 -8.914 1 93.75 43 LEU B CA 1
ATOM 1737 C C . LEU B 1 43 ? 4.656 8.883 -9.922 1 93.75 43 LEU B C 1
ATOM 1739 O O . LEU B 1 43 ? 5.781 9.359 -9.75 1 93.75 43 LEU B O 1
ATOM 1743 N N . HIS B 1 44 ? 3.895 9.141 -10.969 1 93.06 44 HIS B N 1
ATOM 1744 C CA . HIS B 1 44 ? 4.434 9.984 -12.031 1 93.06 44 HIS B CA 1
ATOM 1745 C C . HIS B 1 44 ? 4.613 11.422 -11.555 1 93.06 44 HIS B C 1
ATOM 1747 O O . HIS B 1 44 ? 5.273 12.219 -12.219 1 93.06 44 HIS B O 1
ATOM 1753 N N . GLU B 1 45 ? 4.02 11.789 -10.453 1 94.62 45 GLU B N 1
ATOM 1754 C CA . GLU B 1 45 ? 4.234 13.094 -9.836 1 94.62 45 GLU B CA 1
ATOM 1755 C C . GLU B 1 45 ? 5.227 13 -8.68 1 94.62 45 GLU B C 1
ATOM 1757 O O . GLU B 1 45 ? 5.293 13.898 -7.84 1 94.62 45 GLU B O 1
ATOM 1762 N N . ASN B 1 46 ? 5.93 11.844 -8.523 1 94.31 46 ASN B N 1
ATOM 1763 C CA . ASN B 1 46 ? 7.035 11.609 -7.602 1 94.31 46 ASN B CA 1
ATOM 1764 C C . ASN B 1 46 ? 6.539 11.469 -6.164 1 94.31 46 ASN B C 1
ATOM 1766 O O . ASN B 1 46 ? 7.152 12.008 -5.238 1 94.31 46 ASN B O 1
ATOM 1770 N N . TYR B 1 47 ? 5.438 10.828 -6.035 1 95.88 47 TYR B N 1
ATOM 1771 C CA . TYR B 1 47 ? 4.973 10.5 -4.688 1 95.88 47 TYR B CA 1
ATOM 1772 C C . TYR B 1 47 ? 5.23 9.039 -4.359 1 95.88 47 TYR B C 1
ATOM 1774 O O . TYR B 1 47 ? 5.301 8.195 -5.258 1 95.88 47 TYR B O 1
ATOM 1782 N N . GLY B 1 48 ? 5.477 8.805 -3.115 1 94.12 48 GLY B N 1
ATOM 1783 C CA . GLY B 1 48 ? 5.52 7.461 -2.561 1 94.12 48 GLY B CA 1
ATOM 1784 C C . GLY B 1 48 ? 4.492 7.234 -1.466 1 94.12 48 GLY B C 1
ATOM 1785 O O . GLY B 1 48 ? 4.293 8.102 -0.607 1 94.12 48 GLY B O 1
ATOM 1786 N N . VAL B 1 49 ? 3.768 6.109 -1.567 1 94.75 49 VAL B N 1
ATOM 1787 C CA . VAL B 1 49 ? 2.811 5.68 -0.553 1 94.75 49 VAL B CA 1
ATOM 1788 C C . VAL B 1 49 ? 3.334 4.434 0.156 1 94.75 49 VAL B C 1
ATOM 1790 O O . VAL B 1 49 ? 3.65 3.43 -0.489 1 94.75 49 VAL B O 1
ATOM 1793 N N . ALA B 1 50 ? 3.41 4.516 1.525 1 89.19 50 ALA B N 1
ATOM 1794 C CA . ALA B 1 50 ? 4.016 3.416 2.271 1 89.19 50 ALA B CA 1
ATOM 1795 C C . ALA B 1 50 ? 3.105 2.953 3.404 1 89.19 50 ALA B C 1
ATOM 1797 O O . ALA B 1 50 ? 2.812 3.719 4.324 1 89.19 50 ALA B O 1
ATOM 1798 N N . PRO B 1 51 ? 2.666 1.688 3.309 1 82.69 51 PRO B N 1
ATOM 1799 C CA . PRO B 1 51 ? 2.027 1.153 4.516 1 82.69 51 PRO B CA 1
ATOM 1800 C C . PRO B 1 51 ? 3.012 0.954 5.664 1 82.69 51 PRO B C 1
ATOM 1802 O O . PRO B 1 51 ? 4.16 0.564 5.438 1 82.69 51 PRO B O 1
ATOM 1805 N N . GLN B 1 52 ? 2.746 1.674 6.781 1 70.75 52 GLN B N 1
ATOM 1806 C CA . GLN B 1 52 ? 3.564 1.477 7.973 1 70.75 52 GLN B CA 1
ATOM 1807 C C . GLN B 1 52 ? 2.979 0.387 8.867 1 70.75 52 GLN B C 1
ATOM 1809 O O . GLN B 1 52 ? 1.767 0.344 9.094 1 70.75 52 GLN B O 1
ATOM 1814 N N . ILE B 1 53 ? 3.475 -0.776 8.797 1 50.69 53 ILE B N 1
ATOM 1815 C CA . ILE B 1 53 ? 2.928 -1.816 9.664 1 50.69 53 ILE B CA 1
ATOM 1816 C C . ILE B 1 53 ? 3.359 -1.567 11.109 1 50.69 53 ILE B C 1
ATOM 1818 O O . ILE B 1 53 ? 4.547 -1.658 11.43 1 50.69 53 ILE B O 1
ATOM 1822 N N . SER B 1 54 ? 3.01 -0.469 11.57 1 45.59 54 SER B N 1
ATOM 1823 C CA . SER B 1 54 ? 3.424 -0.16 12.93 1 45.59 54 SER B CA 1
ATOM 1824 C C . SER B 1 54 ? 3.076 -1.298 13.891 1 45.59 54 SER B C 1
ATOM 1826 O O . SER B 1 54 ? 2.021 -1.922 13.758 1 45.59 54 SER B O 1
ATOM 1828 N N . LYS B 1 55 ? 4.184 -2.016 14.414 1 44.47 55 LYS B N 1
ATOM 1829 C CA . LYS B 1 55 ? 3.986 -2.826 15.609 1 44.47 55 LYS B CA 1
ATOM 1830 C C . LYS B 1 55 ? 3.254 -2.039 16.688 1 44.47 55 LYS B C 1
ATOM 1832 O O . LYS B 1 55 ? 3.855 -1.639 17.688 1 44.47 55 LYS B O 1
ATOM 1837 N N . LEU B 1 56 ? 2.697 -0.944 16.438 1 38.94 56 LEU B N 1
ATOM 1838 C CA . LEU B 1 56 ? 2.174 -0.394 17.688 1 38.94 56 LEU B CA 1
ATOM 1839 C C . LEU B 1 56 ? 1.494 -1.478 18.516 1 38.94 56 LEU B C 1
ATOM 1841 O O . LEU B 1 56 ? 0.944 -2.434 17.953 1 38.94 56 LEU B O 1
ATOM 1845 N N . SER B 1 57 ? 1.87 -1.654 19.734 1 35.97 57 SER B N 1
ATOM 1846 C CA . SER B 1 57 ? 1.662 -2.623 20.812 1 35.97 57 SER B CA 1
ATOM 1847 C C . SER B 1 57 ? 0.346 -3.371 20.641 1 35.97 57 SER B C 1
ATOM 1849 O O . SER B 1 57 ? 0.331 -4.602 20.578 1 35.97 57 SER B O 1
ATOM 1851 N N . SER B 1 58 ? -0.528 -3.158 21.656 1 39.69 58 SER B N 1
ATOM 1852 C CA . SER B 1 58 ? -1.456 -4.027 22.375 1 39.69 58 SER B CA 1
ATOM 1853 C C . SER B 1 58 ? -2.568 -4.523 21.453 1 39.69 58 SER B C 1
ATOM 1855 O O . SER B 1 58 ? -3.254 -5.5 21.766 1 39.69 58 SER B O 1
ATOM 1857 N N . GLY B 1 59 ? -3.652 -3.594 21.094 1 42.22 59 GLY B N 1
ATOM 1858 C CA . GLY B 1 59 ? -5.023 -3.742 20.625 1 42.22 59 GLY B CA 1
ATOM 1859 C C . GLY B 1 59 ? -5.156 -3.699 19.125 1 42.22 59 GLY B C 1
ATOM 1860 O O . GLY B 1 59 ? -4.16 -3.779 18.406 1 42.22 59 GLY B O 1
ATOM 1861 N N . LYS B 1 60 ? -6.363 -3.607 18.547 1 55.56 60 LYS B N 1
ATOM 1862 C CA . LYS B 1 60 ? -6.812 -3.535 17.156 1 55.56 60 LYS B CA 1
ATOM 1863 C C . LYS B 1 60 ? -6.172 -2.357 16.422 1 55.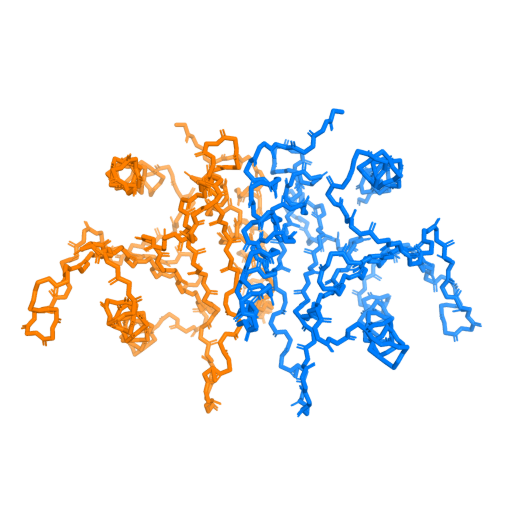56 60 LYS B C 1
ATOM 1865 O O . LYS B 1 60 ? -6.773 -1.285 16.328 1 55.56 60 LYS B O 1
ATOM 1870 N N . ASP B 1 61 ? -4.844 -2.232 16.156 1 69.25 61 ASP B N 1
ATOM 1871 C CA . ASP B 1 61 ? -4.125 -1.068 15.641 1 69.25 61 ASP B CA 1
ATOM 1872 C C . ASP B 1 61 ? -4.496 -0.791 14.18 1 69.25 61 ASP B C 1
ATOM 1874 O O . ASP B 1 61 ? -4.789 -1.717 13.422 1 69.25 61 ASP B O 1
ATOM 1878 N N . PRO B 1 62 ? -4.77 0.568 13.953 1 77.06 62 PRO B N 1
ATOM 1879 C CA . PRO B 1 62 ? -5.09 0.966 12.586 1 77.06 62 PRO B CA 1
ATOM 1880 C C . PRO B 1 62 ? -3.973 0.633 11.594 1 77.06 62 PRO B C 1
ATOM 1882 O O . PRO B 1 62 ? -2.82 0.453 12 1 77.06 62 PRO B O 1
ATOM 1885 N N . VAL B 1 63 ? -4.363 0.386 10.406 1 82.38 63 VAL B N 1
ATOM 1886 C CA . VAL B 1 63 ? -3.385 0.344 9.328 1 82.38 63 VAL B CA 1
ATOM 1887 C C . VAL B 1 63 ? -2.896 1.757 9.016 1 82.38 63 VAL B C 1
ATOM 1889 O O . VAL B 1 63 ? -3.699 2.66 8.773 1 82.38 63 VAL B O 1
ATOM 1892 N N . ILE B 1 64 ? -1.614 1.914 9.094 1 88.62 64 ILE B N 1
ATOM 1893 C CA . ILE B 1 64 ? -1.05 3.25 8.922 1 88.62 64 ILE B CA 1
ATOM 1894 C C . ILE B 1 64 ? -0.331 3.34 7.578 1 88.62 64 ILE B C 1
ATOM 1896 O O . ILE B 1 64 ? 0.386 2.416 7.188 1 88.62 64 ILE B O 1
ATOM 1900 N N . TYR B 1 65 ? -0.583 4.453 6.863 1 91.5 65 TYR B N 1
ATOM 1901 C CA . TYR B 1 65 ? 0.153 4.812 5.656 1 91.5 65 TYR B CA 1
ATOM 1902 C C . TYR B 1 65 ? 0.868 6.148 5.832 1 91.5 65 TYR B C 1
ATOM 1904 O O . TYR B 1 65 ? 0.366 7.043 6.516 1 91.5 65 TYR B O 1
ATOM 1912 N N . THR B 1 66 ? 1.976 6.234 5.199 1 93.06 66 THR B N 1
ATOM 1913 C CA . THR B 1 66 ? 2.615 7.531 5.012 1 93.06 66 THR B CA 1
ATOM 1914 C C . THR B 1 66 ? 2.742 7.863 3.527 1 93.06 66 THR B C 1
ATOM 1916 O O . THR B 1 66 ? 2.936 6.969 2.701 1 93.06 66 THR B O 1
ATOM 1919 N N . VAL B 1 67 ? 2.541 9.094 3.223 1 95.62 67 VAL B N 1
ATOM 1920 C CA . VAL B 1 67 ? 2.75 9.602 1.873 1 95.62 67 VAL B CA 1
ATOM 1921 C C . VAL B 1 67 ? 3.877 10.633 1.879 1 95.62 67 VAL B C 1
ATOM 1923 O O . VAL B 1 67 ? 3.895 11.539 2.717 1 95.62 67 VAL B O 1
ATOM 1926 N N . ALA B 1 68 ? 4.805 10.477 0.979 1 94 68 ALA B N 1
ATOM 1927 C CA . ALA B 1 68 ? 5.965 11.359 0.912 1 94 68 ALA B CA 1
ATOM 1928 C C . ALA B 1 68 ? 6.254 11.781 -0.526 1 94 68 ALA B C 1
ATOM 1930 O O . ALA B 1 68 ? 5.875 11.086 -1.472 1 94 68 ALA B O 1
ATOM 1931 N N . LYS B 1 69 ? 6.82 12.938 -0.651 1 93.38 69 LYS B N 1
ATOM 1932 C CA . LYS B 1 69 ? 7.426 13.336 -1.918 1 93.38 69 LYS B CA 1
ATOM 1933 C C . LYS B 1 69 ? 8.812 12.711 -2.088 1 93.38 69 LYS B C 1
ATOM 1935 O O . LYS B 1 69 ? 9.594 12.656 -1.138 1 93.38 69 LYS B O 1
ATOM 1940 N N . VAL B 1 70 ? 9.031 12.188 -3.23 1 91.31 70 VAL B N 1
ATOM 1941 C CA . VAL B 1 70 ? 10.281 11.477 -3.471 1 91.31 70 VAL B CA 1
ATOM 1942 C C . VAL B 1 70 ? 11.188 12.305 -4.379 1 91.31 70 VAL B C 1
ATOM 1944 O O . VAL B 1 70 ? 10.773 12.727 -5.461 1 91.31 70 VAL B O 1
ATOM 1947 N N . TRP B 1 71 ? 12.336 12.625 -3.891 1 87.94 71 TRP B N 1
ATOM 1948 C CA . TRP B 1 71 ? 13.367 13.305 -4.664 1 87.94 71 TRP B CA 1
ATOM 1949 C C . TRP B 1 71 ? 14.656 12.484 -4.68 1 87.94 71 TRP B C 1
ATOM 1951 O O . TRP B 1 71 ? 15.031 11.875 -3.674 1 87.94 71 TRP B O 1
ATOM 1961 N N . PRO B 1 72 ? 15.258 12.516 -5.844 1 85.88 72 PRO B N 1
ATOM 1962 C CA . PRO B 1 72 ? 16.531 11.781 -5.879 1 85.88 72 PRO B CA 1
ATOM 1963 C C . PRO B 1 72 ? 17.547 12.328 -4.887 1 85.88 72 PRO B C 1
ATOM 1965 O O . PRO B 1 72 ? 17.75 13.547 -4.801 1 85.88 72 PRO B O 1
ATOM 1968 N N . GLY B 1 73 ? 18.156 11.414 -4.164 1 81.69 73 GLY B N 1
ATOM 1969 C CA . GLY B 1 73 ? 19.281 11.781 -3.301 1 81.69 73 GLY B CA 1
ATOM 1970 C C . GLY B 1 73 ? 18.828 12.438 -2.008 1 81.69 73 GLY B C 1
ATOM 1971 O O . GLY B 1 73 ? 19.656 12.977 -1.266 1 81.69 73 GLY B O 1
ATOM 1972 N N . ARG B 1 74 ? 17.578 12.516 -1.794 1 78.25 74 ARG B N 1
ATOM 1973 C CA . ARG B 1 74 ?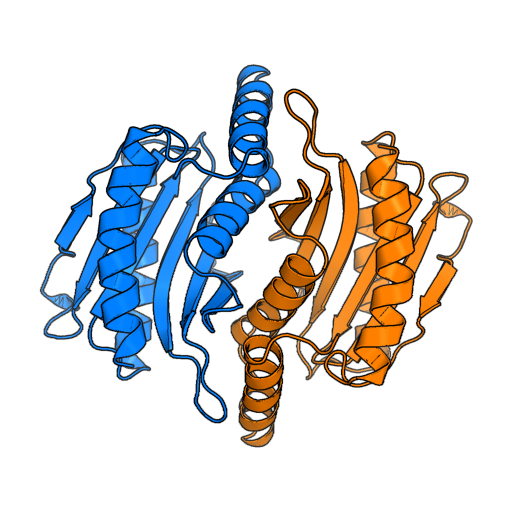 17.047 13.125 -0.576 1 78.25 74 ARG B CA 1
ATOM 1974 C C . ARG B 1 74 ? 16.172 12.141 0.196 1 78.25 74 ARG B C 1
ATOM 1976 O O . ARG B 1 74 ? 15.508 11.297 -0.403 1 78.25 74 ARG B O 1
ATOM 1983 N N . LYS B 1 75 ? 16.281 12.281 1.473 1 77.75 75 LYS B N 1
ATOM 1984 C CA . LYS B 1 75 ? 15.383 11.484 2.299 1 77.75 75 LYS B CA 1
ATOM 1985 C C . LYS B 1 75 ? 13.93 11.852 2.031 1 77.75 75 LYS B C 1
ATOM 1987 O O . LYS B 1 75 ? 13.594 13.031 1.882 1 77.75 75 LYS B O 1
ATOM 1992 N N . GLU B 1 76 ? 13.141 10.859 1.951 1 82.25 76 GLU B N 1
ATOM 1993 C CA . GLU B 1 76 ? 11.719 11.078 1.721 1 82.25 76 GLU B CA 1
ATOM 1994 C C . GLU B 1 76 ? 11.102 11.906 2.842 1 82.25 76 GLU B C 1
ATOM 1996 O O . GLU B 1 76 ? 11.375 11.672 4.02 1 82.25 76 GLU B O 1
ATOM 2001 N N . GLN B 1 77 ? 10.344 12.875 2.465 1 85.69 77 GLN B N 1
ATOM 2002 C CA . GLN B 1 77 ? 9.68 13.75 3.43 1 85.69 77 GLN B CA 1
ATOM 2003 C C . GLN B 1 77 ? 8.188 13.453 3.504 1 85.69 77 GLN B C 1
ATOM 2005 O O . GLN B 1 77 ? 7.438 13.766 2.576 1 85.69 77 GLN B O 1
ATOM 2010 N N . THR B 1 78 ? 7.816 12.945 4.586 1 92.25 78 THR B N 1
ATOM 2011 C CA . THR B 1 78 ? 6.414 12.602 4.801 1 92.25 78 THR B CA 1
ATOM 2012 C C . THR B 1 78 ? 5.586 13.859 5.07 1 92.25 78 THR B C 1
ATOM 2014 O O . THR B 1 78 ? 5.949 14.68 5.914 1 92.25 78 THR B O 1
ATOM 2017 N N . PHE B 1 79 ? 4.527 14.047 4.289 1 96.06 79 PHE B N 1
ATOM 2018 C CA . PHE B 1 79 ? 3.686 15.219 4.508 1 96.06 79 PHE B CA 1
ATOM 2019 C C . PHE B 1 79 ? 2.25 14.805 4.812 1 96.06 79 PHE B C 1
ATOM 2021 O O . PHE B 1 79 ? 1.407 15.648 5.121 1 96.06 79 PHE B O 1
ATOM 2028 N N . LEU B 1 80 ? 1.935 13.539 4.695 1 97.12 80 LEU B N 1
ATOM 2029 C CA . LEU B 1 80 ? 0.619 12.992 5.004 1 97.12 80 LEU B CA 1
ATOM 2030 C C . LEU B 1 80 ? 0.744 11.664 5.742 1 97.12 80 LEU B C 1
ATOM 2032 O O . LEU B 1 80 ? 1.489 10.781 5.316 1 97.12 80 LEU B O 1
ATOM 2036 N N . VAL B 1 81 ? 0.085 11.516 6.82 1 95.81 81 VAL B N 1
ATOM 2037 C CA . VAL B 1 81 ? -0.101 10.266 7.543 1 95.81 81 VAL B CA 1
ATOM 2038 C C . VAL B 1 81 ? -1.573 9.859 7.508 1 95.81 81 VAL B C 1
ATOM 2040 O O . VAL B 1 81 ? -2.449 10.648 7.871 1 95.81 81 VAL B O 1
ATOM 2043 N N . ALA B 1 82 ? -1.803 8.688 7.047 1 95.75 82 ALA B N 1
ATOM 2044 C CA . ALA B 1 82 ? -3.17 8.18 6.945 1 95.75 82 ALA B CA 1
ATOM 2045 C C . ALA B 1 82 ? -3.354 6.922 7.785 1 95.75 82 ALA B C 1
ATOM 2047 O O . ALA B 1 82 ? -2.471 6.062 7.828 1 95.75 82 ALA B O 1
ATOM 2048 N N . GLY B 1 83 ? -4.422 6.836 8.469 1 92.69 83 GLY B N 1
ATOM 2049 C CA . GLY B 1 83 ? -4.781 5.676 9.266 1 92.69 83 GLY B CA 1
ATOM 2050 C C . GLY B 1 83 ? -6.191 5.184 9.008 1 92.69 83 GLY B C 1
ATOM 2051 O O . GLY B 1 83 ? -7.113 5.988 8.836 1 92.69 83 GLY B O 1
ATOM 2052 N N . PHE B 1 84 ? -6.289 3.879 9.016 1 90.38 84 PHE B N 1
ATOM 2053 C CA . PHE B 1 84 ? -7.582 3.328 8.633 1 90.38 84 PHE B CA 1
ATOM 2054 C C . PHE B 1 84 ? -7.98 2.182 9.555 1 90.38 84 PHE B C 1
ATOM 2056 O O . PHE B 1 84 ? -7.129 1.385 9.969 1 90.38 84 PHE B O 1
ATOM 2063 N N . LYS B 1 85 ? -9.203 2.082 9.852 1 87.06 85 LYS B N 1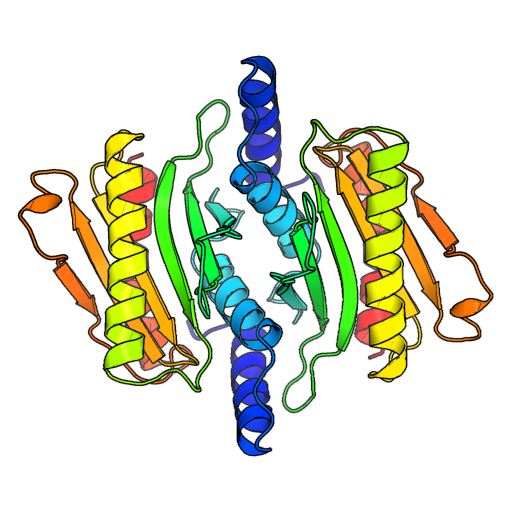
ATOM 2064 C CA . LYS B 1 85 ? -9.812 1.015 10.641 1 87.06 85 LYS B CA 1
ATOM 2065 C C . LYS B 1 85 ? -10.992 0.395 9.906 1 87.06 85 LYS B C 1
ATOM 2067 O O . LYS B 1 85 ? -11.484 0.953 8.922 1 87.06 85 LYS B O 1
ATOM 2072 N N . LYS B 1 86 ? -11.422 -0.696 10.43 1 84.44 86 LYS B N 1
ATOM 2073 C CA . LYS B 1 86 ? -12.57 -1.383 9.844 1 84.44 86 LYS B CA 1
ATOM 2074 C C . LYS B 1 86 ? -13.875 -0.657 10.18 1 84.44 86 LYS B C 1
ATOM 2076 O O . LYS B 1 86 ? -13.945 0.075 11.172 1 84.44 86 LYS B O 1
ATOM 2081 N N . ALA B 1 87 ? -14.891 -0.978 9.453 1 85.69 87 ALA B N 1
ATOM 2082 C CA . ALA B 1 87 ? -16.188 -0.307 9.586 1 85.69 87 ALA B CA 1
ATOM 2083 C C . ALA B 1 87 ? -16.797 -0.567 10.953 1 85.69 87 ALA B C 1
ATOM 2085 O O . ALA B 1 87 ? -17.5 0.289 11.5 1 85.69 87 ALA B O 1
ATOM 2086 N N . SER B 1 88 ? -16.547 -1.698 11.508 1 84.19 88 SER B N 1
ATOM 2087 C CA . SER B 1 88 ? -17.125 -2.072 12.797 1 84.19 88 SER B CA 1
ATOM 2088 C C . SER B 1 88 ? -16.609 -1.166 13.914 1 84.19 88 SER B C 1
ATOM 2090 O O . SER B 1 88 ? -17.188 -1.12 15 1 84.19 88 SER B O 1
ATOM 2092 N N . GLU B 1 89 ? -15.594 -0.4 13.586 1 87.88 89 GLU B N 1
ATOM 2093 C CA . GLU B 1 89 ? -15.008 0.476 14.594 1 87.88 89 GLU B CA 1
ATOM 2094 C C . GLU B 1 89 ? -15.469 1.918 14.414 1 87.88 89 GLU B C 1
ATOM 2096 O O . GLU B 1 89 ? -14.922 2.836 15.031 1 87.88 89 GLU B O 1
ATOM 2101 N N . GLU B 1 90 ? -16.469 2.053 13.625 1 89.81 90 GLU B N 1
ATOM 2102 C CA . GLU B 1 90 ? -17.016 3.393 13.422 1 89.81 90 GLU B CA 1
ATOM 2103 C C . GLU B 1 90 ? -17.859 3.84 14.617 1 89.81 90 GLU B C 1
ATOM 2105 O O . GLU B 1 90 ? -19.078 3.854 14.547 1 89.81 90 GLU B O 1
ATOM 2110 N N . THR B 1 91 ? -17.297 4.172 15.68 1 93.81 91 THR B N 1
ATOM 2111 C CA . THR B 1 91 ? -17.859 4.711 16.922 1 93.81 91 THR B CA 1
ATOM 2112 C C . THR B 1 91 ? -17.125 5.988 17.328 1 93.81 91 THR B C 1
ATOM 2114 O O . THR B 1 91 ? -16.094 6.324 16.766 1 93.81 91 THR B O 1
ATOM 2117 N N . LYS B 1 92 ? -17.75 6.625 18.234 1 95 92 LYS B N 1
ATOM 2118 C CA . LYS B 1 92 ? -17.094 7.816 18.766 1 95 92 LYS B CA 1
ATOM 2119 C C . LYS B 1 92 ? -15.703 7.477 19.297 1 95 92 LYS B C 1
ATOM 2121 O O . LYS B 1 92 ? -14.734 8.195 19.047 1 95 92 LYS B O 1
ATOM 2126 N N . MET B 1 93 ? -15.648 6.406 20 1 94.44 93 MET B N 1
ATOM 2127 C CA . MET B 1 93 ? -14.383 5.973 20.594 1 94.44 93 MET B CA 1
ATOM 2128 C C . MET B 1 93 ? -13.383 5.578 19.5 1 94.44 93 MET B C 1
ATOM 2130 O O . MET B 1 93 ? -12.195 5.863 19.625 1 94.44 93 MET B O 1
ATOM 2134 N N . GLY B 1 94 ? -13.891 4.891 18.469 1 93.5 94 GLY B N 1
ATOM 2135 C CA . GLY B 1 94 ? -13.023 4.527 17.359 1 93.5 94 GLY B CA 1
ATOM 2136 C C . GLY B 1 94 ? -12.438 5.727 16.641 1 93.5 94 GLY B C 1
ATOM 2137 O O . GLY B 1 94 ? -11.25 5.738 16.297 1 93.5 94 GLY B O 1
ATOM 2138 N N . LYS B 1 95 ? -13.219 6.699 16.5 1 96.06 95 LYS B N 1
ATOM 2139 C CA . LYS B 1 95 ? -12.797 7.93 15.836 1 96.06 95 LYS B CA 1
ATOM 2140 C C . LYS B 1 95 ? -11.758 8.672 16.672 1 96.06 95 LYS B C 1
ATOM 2142 O O . LYS B 1 95 ? -10.734 9.125 16.141 1 96.06 95 LYS B O 1
ATOM 2147 N N . GLU B 1 96 ? -12 8.75 17.922 1 94.75 96 GLU B N 1
ATOM 2148 C CA . GLU B 1 96 ? -11.078 9.43 18.828 1 94.75 96 GLU B CA 1
ATOM 2149 C C . GLU B 1 96 ? -9.742 8.695 18.906 1 94.75 96 GLU B C 1
ATOM 2151 O O . GLU B 1 96 ? -8.68 9.312 18.891 1 94.75 96 GLU B O 1
ATOM 2156 N N . SER B 1 97 ? -9.859 7.41 19.016 1 93.56 97 SER B N 1
ATOM 2157 C CA . SER B 1 97 ? -8.656 6.59 19.078 1 93.56 97 SER B CA 1
ATOM 2158 C C . SER B 1 97 ? -7.809 6.738 17.828 1 93.56 97 SER B C 1
ATOM 2160 O O . SER B 1 97 ? -6.586 6.863 17.906 1 93.56 97 SER B O 1
ATOM 2162 N N . LEU B 1 98 ? -8.461 6.711 16.672 1 93.94 98 LEU B N 1
ATOM 2163 C CA . LEU B 1 98 ? -7.742 6.844 15.406 1 93.94 98 LEU B CA 1
ATOM 2164 C C . LEU B 1 98 ? -7.055 8.203 15.32 1 93.94 98 LEU B C 1
ATOM 2166 O O . LEU B 1 98 ? -5.879 8.289 14.961 1 93.94 98 LEU B O 1
ATOM 2170 N N . LYS B 1 99 ? -7.719 9.219 15.664 1 94.75 99 LYS B N 1
ATOM 2171 C CA . LYS B 1 99 ? -7.145 10.562 15.625 1 94.75 99 LYS B CA 1
ATOM 2172 C C . LYS B 1 99 ? -5.945 10.672 16.562 1 94.75 99 LYS B C 1
ATOM 2174 O O . LYS B 1 99 ? -4.934 11.289 16.219 1 94.75 99 LYS B O 1
ATOM 2179 N N . ARG B 1 100 ? -6.094 10.117 17.688 1 93.38 100 ARG B N 1
ATOM 2180 C CA . ARG B 1 100 ? -5.012 10.148 18.672 1 93.38 100 ARG B CA 1
ATOM 2181 C C . ARG B 1 100 ? -3.76 9.469 18.125 1 93.38 100 ARG B C 1
ATOM 2183 O O . ARG B 1 100 ? -2.656 10.008 18.234 1 93.38 100 ARG B O 1
ATOM 2190 N N . VAL B 1 101 ? -3.959 8.297 17.547 1 92.12 101 VAL B N 1
ATOM 2191 C CA . VAL B 1 101 ? -2.83 7.551 17 1 92.12 101 VAL B CA 1
ATOM 2192 C C . VAL B 1 101 ? -2.154 8.367 15.906 1 92.12 101 VAL B C 1
ATOM 2194 O O . VAL B 1 101 ? -0.926 8.484 15.875 1 92.12 101 VAL B O 1
ATOM 2197 N N . LEU B 1 102 ? -2.953 8.969 15.039 1 94.31 102 LEU B N 1
ATOM 2198 C CA . LEU B 1 102 ? -2.402 9.766 13.945 1 94.31 102 LEU B CA 1
ATOM 2199 C C . LEU B 1 102 ? -1.639 10.969 14.484 1 94.31 102 LEU B C 1
ATOM 2201 O O . LEU B 1 102 ? -0.554 11.289 13.992 1 94.31 102 LEU B O 1
ATOM 2205 N N . ARG B 1 103 ? -2.191 11.562 15.469 1 94.38 103 ARG B N 1
ATOM 2206 C CA . ARG B 1 103 ? -1.533 12.711 16.078 1 94.38 103 ARG B CA 1
ATOM 2207 C C . ARG B 1 103 ? -0.178 12.32 16.656 1 94.38 103 ARG B C 1
ATOM 2209 O O . ARG B 1 103 ? 0.815 13.023 16.469 1 94.38 103 ARG B O 1
ATOM 2216 N N . GLU B 1 104 ? -0.161 11.258 17.344 1 92.12 104 GLU B N 1
ATOM 2217 C CA . GLU B 1 104 ? 1.074 10.781 17.969 1 92.12 104 GLU B CA 1
ATOM 2218 C C . GLU B 1 104 ? 2.148 10.516 16.922 1 92.12 104 GLU B C 1
ATOM 2220 O O . GLU B 1 104 ? 3.314 10.867 17.109 1 92.12 104 GLU B O 1
ATOM 2225 N N . ILE B 1 105 ? 1.777 9.93 15.859 1 91.5 105 ILE B N 1
ATOM 2226 C CA . ILE B 1 105 ? 2.723 9.625 14.797 1 91.5 105 ILE B CA 1
ATOM 2227 C C . ILE B 1 105 ? 3.248 10.93 14.188 1 91.5 105 ILE B C 1
ATOM 2229 O O . ILE B 1 105 ? 4.449 11.07 13.953 1 91.5 105 ILE B O 1
ATOM 2233 N N . ILE B 1 106 ? 2.379 11.852 13.984 1 93.81 106 ILE B N 1
ATOM 2234 C CA . ILE B 1 106 ? 2.764 13.117 13.375 1 93.81 106 ILE B CA 1
ATOM 2235 C C . ILE B 1 106 ? 3.689 13.883 14.32 1 93.81 106 ILE B C 1
ATOM 2237 O O . ILE B 1 106 ? 4.684 14.469 13.891 1 93.81 106 ILE B O 1
ATOM 2241 N N . GLU B 1 107 ? 3.395 13.828 15.578 1 93.25 107 GLU B N 1
ATOM 2242 C CA . GLU B 1 107 ? 4.254 14.477 16.562 1 93.25 107 GLU B CA 1
ATOM 2243 C C . GLU B 1 107 ? 5.664 13.898 16.531 1 93.25 107 GLU B C 1
ATOM 2245 O O . GLU B 1 107 ? 6.648 14.641 16.594 1 93.25 107 GLU B O 1
ATOM 2250 N N . HIS B 1 108 ? 5.707 12.625 16.422 1 90.06 108 HIS B N 1
ATOM 2251 C CA . HIS B 1 108 ? 7.012 11.977 16.328 1 90.06 108 HIS B CA 1
ATOM 2252 C C . HIS B 1 108 ? 7.754 12.406 15.062 1 90.06 108 HIS B C 1
ATOM 2254 O O . HIS B 1 108 ? 8.969 12.625 15.094 1 90.06 108 HIS B O 1
ATOM 2260 N N . LEU B 1 109 ? 7.055 12.562 14.016 1 89.5 109 LEU B N 1
ATOM 2261 C CA . LEU B 1 109 ? 7.66 12.984 12.758 1 89.5 109 LEU B CA 1
ATOM 2262 C C . LEU B 1 109 ? 8.188 14.414 12.859 1 89.5 109 LEU B C 1
ATOM 2264 O O . LEU B 1 109 ? 9.25 14.727 12.32 1 89.5 109 LEU B O 1
ATOM 2268 N N . PHE B 1 110 ? 7.477 15.211 13.539 1 91.38 110 PHE B N 1
ATOM 2269 C CA . PHE B 1 110 ? 7.926 16.594 13.734 1 91.38 110 PHE B CA 1
ATOM 2270 C C . PHE B 1 110 ? 9.25 16.625 14.477 1 91.38 110 PHE B C 1
ATOM 2272 O O . PHE B 1 110 ? 10.062 17.531 14.266 1 91.38 110 PHE B O 1
ATOM 2279 N N . GLU B 1 111 ? 9.484 15.688 15.289 1 88.75 111 GLU B N 1
ATOM 2280 C CA . GLU B 1 111 ? 10.703 15.641 16.094 1 88.75 111 GLU B CA 1
ATOM 2281 C C . GLU B 1 111 ? 11.891 15.164 15.258 1 88.75 111 GLU B C 1
ATOM 2283 O O . GLU B 1 111 ? 13.039 15.477 15.57 1 88.75 111 GLU B O 1
ATOM 2288 N N . THR B 1 112 ? 11.586 14.477 14.164 1 82.81 112 THR B N 1
ATOM 2289 C CA . THR B 1 112 ? 12.672 13.781 13.477 1 82.81 112 THR B CA 1
ATOM 2290 C C . THR B 1 112 ? 12.859 14.328 12.062 1 82.81 112 THR B C 1
ATOM 2292 O O . THR B 1 112 ? 13.781 13.922 11.359 1 82.81 112 THR B O 1
ATOM 2295 N N . THR B 1 113 ? 11.984 15.211 11.68 1 84 113 THR B N 1
ATOM 2296 C CA . THR B 1 113 ? 12.078 15.758 10.336 1 84 113 THR B CA 1
ATOM 2297 C C . THR B 1 113 ? 11.9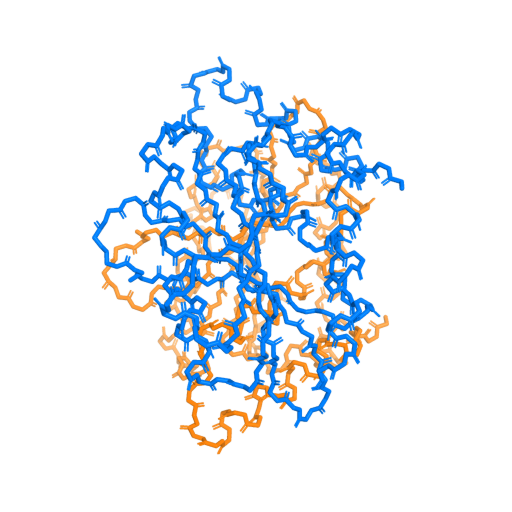61 17.281 10.359 1 84 113 THR B C 1
ATOM 2299 O O . THR B 1 113 ? 11.641 17.875 11.391 1 84 113 THR B O 1
ATOM 2302 N N . ASP B 1 114 ? 12.172 17.922 9.172 1 85.06 114 ASP B N 1
ATOM 2303 C CA . ASP B 1 114 ? 12.148 19.375 9.094 1 85.06 114 ASP B CA 1
ATOM 2304 C C . ASP B 1 114 ? 10.836 19.875 8.484 1 85.06 114 ASP B C 1
ATOM 2306 O O . ASP B 1 114 ? 10.656 21.062 8.258 1 85.06 114 ASP B O 1
ATOM 2310 N N . VAL B 1 115 ? 9.977 18.969 8.297 1 88.81 115 VAL B N 1
ATOM 2311 C CA . VAL B 1 115 ? 8.688 19.359 7.738 1 88.81 115 VAL B CA 1
ATOM 2312 C C . VAL B 1 115 ? 7.902 20.172 8.758 1 88.81 115 VAL B C 1
ATOM 2314 O O . VAL B 1 115 ? 7.887 19.859 9.945 1 88.81 115 VAL B O 1
ATOM 2317 N N . THR B 1 116 ? 7.23 21.25 8.297 1 92.38 116 THR B N 1
ATOM 2318 C CA . THR B 1 116 ? 6.602 22.172 9.234 1 92.38 116 THR B CA 1
ATOM 2319 C C . THR B 1 116 ? 5.098 21.922 9.312 1 92.38 116 THR B C 1
ATOM 2321 O O . THR B 1 116 ? 4.43 22.406 10.227 1 92.38 116 THR B O 1
ATOM 2324 N N . LYS B 1 117 ? 4.574 21.266 8.312 1 95.44 117 LYS B N 1
ATOM 2325 C CA . LYS B 1 117 ? 3.154 20.938 8.258 1 95.44 117 LYS B CA 1
ATOM 2326 C C . LYS B 1 117 ? 2.941 19.484 7.82 1 95.44 117 LYS B C 1
ATOM 2328 O O . LYS B 1 117 ? 3.59 19.016 6.883 1 95.44 117 LYS B O 1
ATOM 2333 N N . ILE B 1 118 ? 2.094 18.781 8.523 1 96.44 118 ILE B N 1
ATOM 2334 C CA . ILE B 1 118 ? 1.742 17.422 8.141 1 96.44 118 ILE B CA 1
ATOM 2335 C C . ILE B 1 118 ? 0.228 17.234 8.219 1 96.44 118 ILE B C 1
ATOM 2337 O O . ILE B 1 118 ? -0.416 17.719 9.156 1 96.44 118 ILE B O 1
ATOM 2341 N N . TYR B 1 119 ? -0.317 16.625 7.234 1 97.94 119 TYR B N 1
ATOM 2342 C CA . TYR B 1 119 ? -1.743 16.328 7.191 1 97.94 119 TYR B CA 1
ATOM 2343 C C . TYR B 1 119 ? -2.029 14.945 7.777 1 97.94 119 TYR B C 1
ATOM 2345 O O . TYR B 1 119 ? -1.204 14.031 7.668 1 97.94 119 TYR B O 1
ATOM 2353 N N . GLY B 1 120 ? -3.145 14.812 8.414 1 97.69 120 GLY B N 1
ATOM 2354 C CA . GLY B 1 120 ? -3.693 13.539 8.844 1 97.69 120 GLY B CA 1
ATOM 2355 C C . GLY B 1 120 ? -4.98 13.172 8.133 1 97.69 120 GLY B C 1
ATOM 2356 O O . GLY B 1 120 ? -5.875 14.008 7.98 1 97.69 120 GLY B O 1
ATOM 2357 N N . LEU B 1 121 ? -5.051 12.016 7.609 1 98.06 121 LEU B N 1
ATOM 2358 C CA . LEU B 1 121 ? -6.254 11.453 7.008 1 98.06 121 LEU B CA 1
ATOM 2359 C C . LEU B 1 121 ? -6.707 10.203 7.758 1 98.06 121 LEU B C 1
ATOM 2361 O O . LEU B 1 121 ? -5.949 9.234 7.867 1 98.06 121 LEU B O 1
ATOM 2365 N N . GLY B 1 122 ? -7.883 10.227 8.32 1 96.44 122 GLY B N 1
ATOM 2366 C CA . GLY B 1 122 ? -8.445 9.078 9.016 1 96.44 122 GLY B CA 1
ATOM 2367 C C . GLY B 1 122 ? -9.633 8.469 8.305 1 96.44 122 GLY B C 1
ATOM 2368 O O . GLY B 1 122 ? -10.523 9.188 7.836 1 96.44 122 GLY B O 1
ATOM 2369 N N . GLY B 1 123 ? -9.578 7.172 8.211 1 94.19 123 GLY B N 1
ATOM 2370 C CA . GLY B 1 123 ? -10.695 6.438 7.629 1 94.19 123 GLY B CA 1
ATOM 2371 C C . GLY B 1 123 ? -11.164 5.285 8.5 1 94.19 123 GLY B C 1
ATOM 2372 O O . GLY B 1 123 ? -10.352 4.523 9.023 1 94.19 123 GLY B O 1
ATOM 2373 N N . ILE B 1 124 ? -12.422 5.172 8.703 1 91.94 124 ILE B N 1
ATOM 2374 C CA . ILE B 1 124 ? -13.07 4.016 9.312 1 91.94 124 ILE B CA 1
ATOM 2375 C C . ILE B 1 124 ? -14.156 3.488 8.383 1 91.94 124 ILE B C 1
ATOM 2377 O O . ILE B 1 124 ? -15.188 4.137 8.195 1 91.94 124 ILE B O 1
ATOM 2381 N N . GLY B 1 125 ? -13.859 2.289 7.852 1 87.94 125 GLY B N 1
ATOM 2382 C CA . GLY B 1 125 ? -14.695 1.931 6.719 1 87.94 125 GLY B CA 1
ATOM 2383 C C . GLY B 1 125 ? -14.633 2.936 5.586 1 87.94 125 GLY B C 1
ATOM 2384 O O . GLY B 1 125 ? -13.547 3.221 5.062 1 87.94 125 GLY B O 1
ATOM 2385 N N . LEU B 1 126 ? -15.781 3.533 5.27 1 91.62 126 LEU B N 1
ATOM 2386 C CA . LEU B 1 126 ? -15.805 4.547 4.223 1 91.62 126 LEU B CA 1
ATOM 2387 C C . LEU B 1 126 ? -15.938 5.941 4.82 1 91.62 126 LEU B C 1
ATOM 2389 O O . LEU B 1 126 ? -15.906 6.941 4.094 1 91.62 126 LEU B O 1
ATOM 2393 N N . CYS B 1 127 ? -16.047 6.023 6.141 1 94.75 127 CYS B N 1
ATOM 2394 C CA . CYS B 1 127 ? -16.047 7.305 6.836 1 94.75 127 CYS B CA 1
ATOM 2395 C C . CYS B 1 127 ? -14.641 7.887 6.898 1 94.75 127 CYS B C 1
ATOM 2397 O O . CYS B 1 127 ? -13.656 7.145 6.996 1 94.75 127 CYS B O 1
ATOM 2399 N N . TRP B 1 128 ? -14.617 9.203 6.855 1 97 128 TRP B N 1
ATOM 2400 C CA . TRP B 1 128 ? -13.273 9.75 6.734 1 97 128 TRP B CA 1
ATOM 2401 C C . TRP B 1 128 ? -13.211 11.172 7.285 1 97 128 TRP B C 1
ATOM 2403 O O . TRP B 1 128 ? -14.25 11.812 7.477 1 97 128 TRP B O 1
ATOM 2413 N N . THR B 1 129 ? -12.039 11.617 7.621 1 98.5 129 THR B N 1
ATOM 2414 C CA . THR B 1 129 ? -11.742 12.961 8.109 1 98.5 129 THR B CA 1
ATOM 2415 C C . THR B 1 129 ? -10.344 13.391 7.695 1 98.5 129 THR B C 1
ATOM 2417 O O . THR B 1 129 ? -9.492 12.555 7.395 1 98.5 129 THR B O 1
ATOM 2420 N N . VAL B 1 130 ? -10.125 14.68 7.613 1 98.56 130 VAL B N 1
ATOM 2421 C CA . VAL B 1 130 ? -8.797 15.227 7.332 1 98.56 130 VAL B CA 1
ATOM 2422 C C . VAL B 1 130 ? -8.492 16.359 8.312 1 98.56 130 VAL B C 1
ATOM 2424 O O . VAL B 1 130 ? -9.352 17.188 8.602 1 98.56 130 VAL B O 1
ATOM 2427 N N . PHE B 1 131 ? -7.34 16.344 8.797 1 98.06 131 PHE B N 1
ATOM 2428 C CA . PHE B 1 131 ? -6.875 17.453 9.625 1 98.06 131 PHE B CA 1
ATOM 2429 C C . PHE B 1 131 ? -5.426 17.797 9.312 1 98.06 131 PHE B C 1
ATOM 2431 O O . PHE B 1 131 ? -4.762 17.078 8.555 1 98.06 131 PHE B O 1
ATOM 2438 N N . ARG B 1 132 ? -4.992 18.891 9.852 1 97.5 132 ARG B N 1
ATOM 2439 C CA . ARG B 1 132 ? -3.627 19.359 9.641 1 97.5 132 ARG B CA 1
ATOM 2440 C C . ARG B 1 132 ? -2.977 19.766 10.961 1 97.5 132 ARG B C 1
ATOM 2442 O O . ARG B 1 132 ? -3.645 20.312 11.844 1 97.5 132 ARG B O 1
ATOM 2449 N N . MET B 1 133 ? -1.729 19.469 11.055 1 96.62 133 MET B N 1
ATOM 2450 C CA . MET B 1 133 ? -0.929 19.875 12.203 1 96.62 133 MET B CA 1
ATOM 2451 C C . MET B 1 133 ? 0.288 20.688 11.75 1 96.62 133 MET B C 1
ATOM 2453 O O . MET B 1 133 ? 0.887 20.391 10.719 1 96.62 133 MET B O 1
ATOM 2457 N N . GLU B 1 134 ? 0.646 21.625 12.523 1 95.5 134 GLU B N 1
ATOM 2458 C CA . GLU B 1 134 ? 1.834 22.438 12.305 1 95.5 134 GLU B CA 1
ATOM 2459 C C . GLU B 1 134 ? 2.898 22.172 13.367 1 95.5 134 GLU B C 1
ATOM 2461 O O . GLU B 1 134 ? 2.578 21.969 14.539 1 95.5 134 GLU B O 1
ATOM 2466 N N . LYS B 1 135 ? 4.016 22.156 12.883 1 94.06 135 LYS B N 1
ATOM 2467 C CA . LYS B 1 135 ? 5.133 21.859 13.773 1 94.06 135 LYS B CA 1
ATOM 2468 C C . LYS B 1 135 ? 5.254 22.891 14.883 1 94.06 135 LYS B C 1
ATOM 2470 O O . LYS B 1 135 ? 5.559 22.547 16.031 1 94.06 135 LYS B O 1
ATOM 2475 N N . ALA B 1 136 ? 5.066 24.109 14.469 1 89.44 136 ALA B N 1
ATOM 2476 C CA . ALA B 1 136 ? 5.152 25.172 15.477 1 89.44 136 ALA B CA 1
ATOM 2477 C C . ALA B 1 136 ? 4.152 24.938 16.609 1 89.44 136 ALA B C 1
ATOM 2479 O O . ALA B 1 136 ? 2.941 24.906 16.375 1 89.44 136 ALA B O 1
ATOM 2480 N N . ASN B 1 137 ? 4.578 24.641 17.844 1 81.56 137 ASN B N 1
ATOM 2481 C CA . ASN B 1 137 ? 3.793 24.469 19.062 1 81.56 137 ASN B CA 1
ATOM 2482 C C . ASN B 1 137 ? 2.777 23.328 18.922 1 81.56 137 ASN B C 1
ATOM 2484 O O . ASN B 1 137 ? 1.633 23.469 19.359 1 81.56 137 ASN B O 1
ATOM 2488 N N . PHE B 1 138 ? 3.172 22.281 18.203 1 81.75 138 PHE B N 1
ATOM 2489 C CA . PHE B 1 138 ? 2.24 21.203 17.906 1 81.75 138 PHE B CA 1
ATOM 2490 C C . PHE B 1 138 ? 1.767 20.516 19.172 1 81.75 138 PHE B C 1
ATOM 2492 O O . PHE B 1 138 ? 0.71 19.875 19.188 1 81.75 138 PHE B O 1
ATOM 2499 N N . ARG B 1 139 ? 2.404 20.625 20.281 1 80.75 139 ARG B N 1
ATOM 2500 C CA . ARG B 1 139 ? 1.974 19.984 21.516 1 80.75 139 ARG B CA 1
ATOM 2501 C C . ARG B 1 139 ? 0.875 20.797 22.203 1 80.75 139 ARG B C 1
ATOM 2503 O O . ARG B 1 139 ? 0.066 20.25 22.953 1 80.75 139 ARG B O 1
ATOM 2510 N N . ALA B 1 140 ? 0.953 22.062 21.859 1 77.75 140 ALA B N 1
ATOM 2511 C CA . ALA B 1 140 ? 0.037 22.984 22.531 1 77.75 140 ALA B CA 1
ATOM 2512 C C . ALA B 1 140 ? -1.243 23.172 21.719 1 77.75 140 ALA B C 1
ATOM 2514 O O . ALA B 1 140 ? -2.258 23.625 22.25 1 77.75 140 ALA B O 1
ATOM 2515 N N . HIS B 1 141 ? -1.161 22.812 20.5 1 81.12 141 HIS B N 1
ATOM 2516 C CA . HIS B 1 141 ? -2.289 23.125 19.625 1 81.12 141 HIS B CA 1
ATOM 2517 C C . HIS B 1 141 ? -3 21.844 19.172 1 81.12 141 HIS B C 1
ATOM 2519 O O . HIS B 1 141 ? -2.355 20.828 18.906 1 81.12 141 HIS B O 1
ATOM 2525 N N . GLU B 1 142 ? -4.301 22.016 19.203 1 88.69 142 GLU B N 1
ATOM 2526 C CA . GLU B 1 142 ? -5.113 20.969 18.594 1 88.69 142 GLU B CA 1
ATOM 2527 C C . GLU B 1 142 ? -4.973 20.984 17.078 1 88.69 142 GLU B C 1
ATOM 2529 O O . GLU B 1 142 ? -4.77 22.047 16.484 1 88.69 142 GLU B O 1
ATOM 2534 N N . PRO B 1 143 ? -5.055 19.844 16.531 1 93.88 143 PRO B N 1
ATOM 2535 C CA . PRO B 1 143 ? -5.031 19.828 15.062 1 93.88 143 PRO B CA 1
ATOM 2536 C C . PRO B 1 143 ? -6.152 20.656 14.438 1 93.88 143 PRO B C 1
ATOM 2538 O O . PRO B 1 143 ? -7.242 20.75 15.008 1 93.88 143 PRO B O 1
ATOM 2541 N N . GLU B 1 144 ? -5.863 21.297 13.344 1 96.31 144 GLU B N 1
ATOM 2542 C CA . GLU B 1 144 ? -6.887 22 12.578 1 96.31 144 GLU B CA 1
ATOM 2543 C C . GLU B 1 144 ? -7.719 21.031 11.75 1 96.31 144 GLU B C 1
ATOM 2545 O O . GLU B 1 144 ? -7.207 20.406 10.828 1 96.31 144 GLU B O 1
ATOM 2550 N N . ILE B 1 145 ? -8.969 20.969 12.016 1 97.5 145 ILE B N 1
ATOM 2551 C CA . ILE B 1 145 ? -9.852 20.094 11.266 1 97.5 145 ILE B CA 1
ATOM 2552 C C . ILE B 1 145 ? -10.211 20.734 9.93 1 97.5 145 ILE B C 1
ATOM 2554 O O . ILE B 1 145 ? -10.867 21.781 9.891 1 97.5 145 ILE B O 1
ATOM 2558 N N . LEU B 1 146 ? -9.828 20.156 8.859 1 98 146 LEU B N 1
ATOM 2559 C CA . LEU B 1 146 ? -10.125 20.672 7.527 1 98 146 LEU B CA 1
ATOM 2560 C C . LEU B 1 146 ? -11.43 20.094 6.992 1 98 146 LEU B C 1
ATOM 2562 O O . LEU B 1 146 ? -12.211 20.797 6.348 1 98 146 LEU B O 1
ATOM 2566 N N . ILE B 1 147 ? -11.57 18.797 7.148 1 98.19 147 ILE B N 1
ATOM 2567 C CA . ILE B 1 147 ? -12.797 18.078 6.816 1 98.19 147 ILE B CA 1
ATOM 2568 C C . ILE B 1 147 ? -13.258 17.266 8.023 1 98.19 147 ILE B C 1
ATOM 2570 O O . ILE B 1 147 ? -12.594 16.312 8.43 1 98.19 147 ILE B O 1
ATOM 2574 N N . PRO B 1 148 ? -14.375 17.734 8.609 1 97.62 148 PRO B N 1
ATOM 2575 C CA . PRO B 1 148 ? -14.914 16.875 9.672 1 97.62 148 PRO B CA 1
ATOM 2576 C C . PRO B 1 148 ? -15.328 15.5 9.172 1 97.62 148 PRO B C 1
ATOM 2578 O O . PRO B 1 148 ? -15.336 15.25 7.965 1 97.62 148 PRO B O 1
ATOM 2581 N N . TRP B 1 149 ? -15.617 14.586 10.117 1 97.5 149 TRP B N 1
ATOM 2582 C CA . TRP B 1 149 ? -15.992 13.234 9.742 1 97.5 149 TRP B CA 1
ATOM 2583 C C . TRP B 1 149 ? -17.172 13.242 8.781 1 97.5 149 TRP B C 1
ATOM 2585 O O . TRP B 1 149 ? -18.203 13.867 9.062 1 97.5 149 TRP B O 1
ATOM 2595 N N . LYS B 1 150 ? -16.984 12.68 7.668 1 96.38 150 LYS B N 1
ATOM 2596 C CA . LYS B 1 150 ? -18.016 12.5 6.652 1 96.38 150 LYS B CA 1
ATOM 2597 C C . LYS B 1 150 ? -18.203 11.031 6.297 1 96.38 150 LYS B C 1
ATOM 2599 O O . LYS B 1 150 ? -17.297 10.219 6.496 1 96.38 150 LYS B O 1
ATOM 2604 N N . SER B 1 151 ? -19.422 10.883 5.695 1 90.94 151 SER B N 1
ATOM 2605 C CA . SER B 1 151 ? -19.703 9.5 5.316 1 90.94 151 SER B CA 1
ATOM 2606 C C . SER B 1 151 ? -19.297 9.227 3.871 1 90.94 151 SER B C 1
ATOM 2608 O O . SER B 1 151 ? -19.312 10.141 3.037 1 90.94 151 SER B O 1
ATOM 2610 N N . ASN B 1 152 ? -18.812 8.141 3.545 1 91.5 152 ASN B N 1
ATOM 2611 C CA . ASN B 1 152 ? -18.594 7.555 2.227 1 91.5 152 ASN B CA 1
ATOM 2612 C C . ASN B 1 152 ? -17.547 8.32 1.436 1 91.5 152 ASN B C 1
ATOM 2614 O O . ASN B 1 152 ? -17.875 9.18 0.617 1 91.5 152 ASN B O 1
ATOM 2618 N N . ILE B 1 153 ? -16.375 8.047 1.455 1 93.31 153 ILE B N 1
ATOM 2619 C CA . ILE B 1 153 ? -15.234 8.703 0.837 1 93.31 153 ILE B CA 1
ATOM 2620 C C . ILE B 1 153 ? -15.297 8.539 -0.679 1 93.31 153 ILE B C 1
ATOM 2622 O O . ILE B 1 153 ? -14.602 9.242 -1.417 1 93.31 153 ILE B O 1
ATOM 2626 N N . THR B 1 154 ? -16.156 7.676 -1.224 1 93 154 THR B N 1
ATOM 2627 C CA . THR B 1 154 ? -16.141 7.391 -2.654 1 93 154 THR B CA 1
ATOM 2628 C C . THR B 1 154 ? -17.266 8.148 -3.359 1 93 154 THR B C 1
ATOM 2630 O O . THR B 1 154 ? -17.453 8.016 -4.574 1 93 154 THR B O 1
ATOM 2633 N N . SER B 1 155 ? -18.031 8.93 -2.617 1 92.81 155 SER B N 1
ATOM 2634 C CA . SER B 1 155 ? -19.062 9.758 -3.238 1 92.81 155 SER B CA 1
ATOM 2635 C C . SER B 1 155 ? -18.438 10.883 -4.059 1 92.81 155 SER B C 1
ATOM 2637 O O . SER B 1 155 ? -17.297 11.266 -3.826 1 92.81 155 SER B O 1
ATOM 2639 N N . ALA B 1 156 ? -19.219 11.398 -5.012 1 92.56 156 ALA B N 1
ATOM 2640 C CA . ALA B 1 156 ? -18.75 12.516 -5.832 1 92.56 156 ALA B CA 1
ATOM 2641 C C . ALA B 1 156 ? -18.422 13.727 -4.969 1 92.56 156 ALA B C 1
ATOM 2643 O O . ALA B 1 156 ? -17.422 14.406 -5.195 1 92.56 156 ALA B O 1
ATOM 2644 N N . ARG B 1 157 ? -19.281 14 -4.047 1 93.44 157 ARG B N 1
ATOM 2645 C CA . ARG B 1 157 ? -19.062 15.125 -3.148 1 93.44 157 ARG B CA 1
ATOM 2646 C C . ARG B 1 157 ? -17.781 14.953 -2.346 1 93.44 157 ARG B C 1
ATOM 2648 O O . ARG B 1 157 ? -16.984 15.883 -2.221 1 93.44 157 ARG B O 1
ATOM 2655 N N . ALA B 1 158 ? -17.609 13.75 -1.792 1 94.25 158 ALA B N 1
ATOM 2656 C CA . ALA B 1 158 ? -16.406 13.461 -1.019 1 94.25 158 ALA B CA 1
ATOM 2657 C C . ALA B 1 158 ? -15.148 13.602 -1.879 1 94.25 158 ALA B C 1
ATOM 2659 O O . ALA B 1 158 ? -14.125 14.102 -1.413 1 94.25 158 ALA B O 1
ATOM 2660 N N . PHE B 1 159 ? -15.25 13.156 -3.113 1 95.38 159 PHE B N 1
ATOM 2661 C CA . PHE B 1 159 ? -14.125 13.289 -4.027 1 95.38 159 PHE B CA 1
ATOM 2662 C C . PHE B 1 159 ? -13.734 14.758 -4.195 1 95.38 159 PHE B C 1
ATOM 2664 O O . PHE B 1 159 ? -12.555 15.102 -4.105 1 95.38 159 PHE B O 1
ATOM 2671 N N . ASN B 1 160 ? -14.695 15.555 -4.441 1 95.62 160 ASN B N 1
ATOM 2672 C CA . ASN B 1 160 ? -14.438 16.984 -4.629 1 95.62 160 ASN B CA 1
ATOM 2673 C C . ASN B 1 160 ? -13.836 17.609 -3.377 1 95.62 160 ASN B C 1
ATOM 267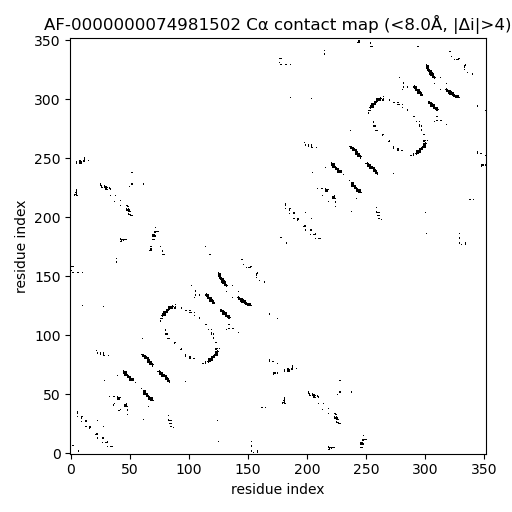5 O O . ASN B 1 160 ? -12.875 18.375 -3.461 1 95.62 160 ASN B O 1
ATOM 2679 N N . ASP B 1 161 ? -14.461 17.312 -2.246 1 96.25 161 ASP B N 1
ATOM 2680 C CA . ASP B 1 161 ? -13.961 17.844 -0.98 1 96.25 161 ASP B CA 1
ATOM 2681 C C . ASP B 1 161 ? -12.508 17.453 -0.756 1 96.25 161 ASP B C 1
ATOM 2683 O O . ASP B 1 161 ? -11.672 18.297 -0.421 1 96.25 161 ASP B O 1
ATOM 2687 N N . LEU B 1 162 ? -12.195 16.172 -0.913 1 96.69 162 LEU B N 1
ATOM 2688 C CA . LEU B 1 162 ? -10.844 15.68 -0.689 1 96.69 162 LEU B CA 1
ATOM 2689 C C . LEU B 1 162 ? -9.875 16.266 -1.707 1 96.69 162 LEU B C 1
ATOM 2691 O O . LEU B 1 162 ? -8.742 16.625 -1.363 1 96.69 162 LEU B O 1
ATOM 2695 N N . SER B 1 163 ? -10.328 16.391 -2.93 1 96.69 163 SER B N 1
ATOM 2696 C CA . SER B 1 163 ? -9.477 16.922 -3.99 1 96.69 163 SER B CA 1
ATOM 2697 C C . SER B 1 163 ? -9.023 18.344 -3.678 1 96.69 163 SER B C 1
ATOM 2699 O O . SER B 1 163 ? -7.891 18.719 -3.988 1 96.69 163 SER B O 1
ATOM 2701 N N . GLU B 1 164 ? -9.875 19.078 -3.094 1 96 164 GLU B N 1
ATOM 2702 C CA . GLU B 1 164 ? -9.516 20.438 -2.713 1 96 164 GLU B CA 1
ATOM 2703 C C . GLU B 1 164 ? -8.383 20.438 -1.686 1 96 164 GLU B C 1
ATOM 2705 O O . GLU B 1 164 ? -7.414 21.188 -1.824 1 96 164 GLU B O 1
ATOM 2710 N N . VAL B 1 165 ? -8.492 19.625 -0.721 1 97.25 165 VAL B N 1
ATOM 2711 C CA . VAL B 1 165 ? -7.469 19.531 0.317 1 97.25 165 VAL B CA 1
ATOM 2712 C C . VAL B 1 165 ? -6.184 18.953 -0.269 1 97.25 165 VAL B C 1
ATOM 2714 O O . VAL B 1 165 ? -5.082 19.359 0.094 1 97.25 165 VAL B O 1
ATOM 2717 N N . VAL B 1 166 ? -6.316 17.984 -1.148 1 97.44 166 VAL B N 1
ATOM 2718 C CA . VAL B 1 166 ? -5.18 17.328 -1.787 1 97.44 166 VAL B CA 1
ATOM 2719 C C . VAL B 1 166 ? -4.395 18.344 -2.611 1 97.44 166 VAL B C 1
ATOM 2721 O O . VAL B 1 166 ? -3.164 18.281 -2.686 1 97.44 166 VAL B O 1
ATOM 2724 N N . GLU B 1 167 ? -5.09 19.266 -3.23 1 96.69 167 GLU B N 1
ATOM 2725 C CA . GLU B 1 167 ? -4.398 20.328 -3.953 1 96.69 167 GLU B CA 1
ATOM 2726 C C . GLU B 1 167 ? -3.465 21.109 -3.031 1 96.69 167 GLU B C 1
ATOM 2728 O O . GLU B 1 167 ? -2.33 21.406 -3.402 1 96.69 167 GLU B O 1
ATOM 2733 N N . ASP B 1 168 ? -3.955 21.406 -1.878 1 96.06 168 ASP B N 1
ATOM 2734 C CA . ASP B 1 168 ? -3.121 22.062 -0.881 1 96.06 168 ASP B CA 1
ATOM 2735 C C . ASP B 1 168 ? -1.931 21.188 -0.49 1 96.06 168 ASP B C 1
ATOM 2737 O O . ASP B 1 168 ? -0.823 21.688 -0.292 1 96.06 168 ASP B O 1
ATOM 2741 N N . MET B 1 169 ? -2.156 19.875 -0.32 1 96.75 169 MET B N 1
ATOM 2742 C CA . MET B 1 169 ? -1.088 18.938 0.019 1 96.75 169 MET B CA 1
ATOM 2743 C C . MET B 1 169 ? -0.018 18.922 -1.067 1 96.75 169 MET B C 1
ATOM 2745 O O . MET B 1 169 ? 1.176 18.859 -0.769 1 96.75 169 MET B O 1
ATOM 2749 N N . HIS B 1 170 ? -0.524 18.969 -2.312 1 96.5 170 HIS B N 1
ATOM 2750 C CA . HIS B 1 170 ? 0.41 19 -3.434 1 96.5 170 HIS B CA 1
ATOM 2751 C C . HIS B 1 170 ? 1.286 20.25 -3.383 1 96.5 170 HIS B C 1
ATOM 2753 O O . HIS B 1 170 ? 2.492 20.172 -3.629 1 96.5 170 HIS B O 1
ATOM 2759 N N . ASP B 1 171 ? 0.684 21.359 -3.102 1 94.81 171 ASP B N 1
ATOM 2760 C CA . ASP B 1 171 ? 1.418 22.625 -3.002 1 94.81 171 ASP B CA 1
ATOM 2761 C C . ASP B 1 171 ? 2.49 22.547 -1.916 1 94.81 171 ASP B C 1
ATOM 2763 O O . ASP B 1 171 ? 3.635 22.953 -2.139 1 94.81 171 ASP B O 1
ATOM 2767 N N . LEU B 1 172 ? 2.094 22 -0.8 1 93.81 172 LEU B N 1
ATOM 2768 C CA . LEU B 1 172 ? 3.039 21.828 0.298 1 93.81 172 LEU B CA 1
ATOM 2769 C C . LEU B 1 172 ? 4.188 20.922 -0.108 1 93.81 172 LEU B C 1
ATOM 2771 O O . LEU B 1 172 ? 5.355 21.25 0.115 1 93.81 172 LEU B O 1
ATOM 2775 N N . ALA B 1 173 ? 3.859 19.781 -0.673 1 92.56 173 ALA B N 1
ATOM 2776 C CA . ALA B 1 173 ? 4.855 18.797 -1.066 1 92.56 173 ALA B CA 1
ATOM 2777 C C . ALA B 1 173 ? 5.832 19.375 -2.086 1 92.56 173 ALA B C 1
ATOM 2779 O O . ALA B 1 173 ? 7.016 19.016 -2.086 1 92.56 173 ALA B O 1
ATOM 2780 N N . GLY B 1 174 ? 5.305 20.203 -2.961 1 88.88 174 GLY B N 1
ATOM 2781 C CA . GLY B 1 174 ? 6.141 20.828 -3.973 1 88.88 174 GLY B CA 1
ATOM 2782 C C . GLY B 1 174 ? 7.188 21.766 -3.387 1 88.88 174 GLY B C 1
ATOM 2783 O O . GLY B 1 174 ? 8.18 22.078 -4.043 1 88.88 174 GLY B O 1
ATOM 2784 N N . GLN B 1 175 ? 7 22.141 -2.129 1 86.19 175 GLN B N 1
ATOM 2785 C CA . GLN B 1 175 ? 7.906 23.078 -1.47 1 86.19 175 GLN B CA 1
ATOM 2786 C C . GLN B 1 175 ? 8.938 22.344 -0.621 1 86.19 175 GLN B C 1
ATOM 2788 O O . GLN B 1 175 ? 9.844 22.953 -0.058 1 86.19 175 GLN B O 1
ATOM 2793 N N . LEU B 1 176 ? 8.781 21.078 -0.495 1 82.81 176 LEU B N 1
ATOM 2794 C CA . LEU B 1 176 ? 9.688 20.297 0.337 1 82.81 176 LEU B CA 1
ATOM 2795 C C . LEU B 1 176 ? 10.977 19.969 -0.414 1 82.81 176 LEU B C 1
ATOM 2797 O O . LEU B 1 176 ? 12.047 19.891 0.19 1 82.81 176 LEU B O 1
#

Organism: Psilocybe cubensis (NCBI:txid181762)

Secondary structure (DSSP, 8-state):
-PPPHHHHHHHHHHHHHHHTT----HHHHHHHHHHHHHHHS-GGGTEEEEEE-----SSSPPEEEEEEE--TTS--EEEEEEEEE-GGG-SHHHHHHHHHHHHHHHHHHHHHS--SEEEEEEEETTEEEEEEEESTTTTTSPPEEEEEEES-TTSHHHHHHHHHHHHHHHHHHHT-/-PPPHHHHHHHHHHHHHHHTT----HHHHHHHHHHHHHHHS-GGGTEEEEEE-----SSSPPEEEEEEE--TTS--EEEEEEEEE-GGG-SHHHHHHHHHHHHHHHHHHHHHS--SEEEEEEEETTEEEEEEEESTTTTTSPPEEEEEEES-TTSHHHHHHHHHHHHHHHHHHHT-

Nearest PDB structures (foldseek):
  6g2d-assembly1_B  TM=4.405E-01  e=4.491E-02  Homo sapiens
  7esz-assembly2_C  TM=4.906E-01  e=1.499E-01  Wolbachia endosymbiont of Culex quinquefasciatus Pel
  5dyn-assembly1_A  TM=5.521E-01  e=6.450E-01  Bacteroides fragilis
  2eb0-assembly1_B  TM=4.657E-01  e=3.883E-01  Methanocaldococcus jannaschii DSM 2661
  8dg7-assembly1_K  TM=2.015E-01  e=1.006E+00  Drosophila melanogaster

pLDDT: mean 86.97, std 13.63, range [35.97, 98.56]

Radius of gyration: 19.43 Å; Cα contacts (8 Å, |Δi|>4): 650; chains: 2; bounding box: 49×57×43 Å